Protein AF-0000000087148944 (afdb_homodimer)

Organism: NCBI:txid1816183

InterPro domains:
  IPR013766 Thioredoxin domain [PF00085] (35-112)
  IPR013766 Thioredoxin domain [PS51352] (1-121)
  IPR036249 Thioredoxin-like superfamily [SSF52833] (13-114)

Solvent-accessible surface area (backbone atoms only — not comparable to full-atom values): 13608 Å² total; per-residue (Å²): 125,83,65,73,45,66,30,53,47,56,48,79,76,67,80,71,62,68,66,36,30,56,42,63,36,42,84,69,52,32,39,38,36,36,32,31,72,88,37,68,61,18,58,69,42,32,16,52,35,29,14,37,38,53,71,26,63,48,56,68,90,36,51,44,76,30,38,36,49,98,84,58,49,48,78,60,27,77,86,69,65,56,84,42,60,35,25,36,42,30,26,46,87,87,37,80,56,36,68,48,68,44,70,77,75,74,52,65,50,56,53,44,16,51,39,42,46,51,47,52,54,56,71,71,95,124,82,67,73,45,65,30,53,48,56,49,79,75,68,82,72,61,68,68,35,29,55,40,64,36,42,83,68,52,31,40,39,36,36,31,31,71,88,37,67,61,18,56,69,44,32,15,53,34,30,15,35,40,53,73,26,63,49,54,68,92,36,49,44,74,31,39,38,49,98,83,57,48,48,77,62,26,78,85,68,63,56,84,44,58,33,24,36,43,30,26,45,89,86,37,80,56,34,68,46,69,45,68,78,76,75,52,64,49,53,53,41,16,52,40,41,47,50,46,51,54,56,70,74,96

Radius of gyration: 21.39 Å; Cα contacts (8 Å, |Δi|>4): 425; chains: 2; bounding box: 44×57×43 Å

Nearest PDB structures (foldseek):
  3uvt-assembly4_D  TM=6.046E-01  e=4.391E-05  Homo sapiens
  4el1-assembly2_B  TM=4.848E-01  e=1.528E-04  Homo sapiens
  2dj1-assembly1_A  TM=4.951E-01  e=4.663E-04  Mus musculus
  2r2j-assembly1_A  TM=5.351E-01  e=1.976E-03  unclassified
  5xf7-assembly1_A  TM=5.717E-01  e=3.322E-02  Homo sapiens

Structure (mmCIF, N/CA/C/O backbone):
data_AF-0000000087148944-model_v1
#
loop_
_entity.id
_entity.type
_entity.pdbx_description
1 polymer Thioredoxin
#
loop_
_atom_site.group_PDB
_atom_site.id
_atom_site.type_symbol
_atom_site.label_atom_id
_atom_site.label_alt_id
_atom_site.label_comp_id
_atom_site.label_asym_id
_atom_site.label_entity_id
_atom_site.label_seq_id
_atom_site.pdbx_PDB_ins_code
_atom_site.Cartn_x
_atom_site.Cartn_y
_atom_site.Cartn_z
_atom_site.occupancy
_atom_site.B_iso_or_equiv
_atom_site.auth_seq_id
_atom_site.auth_comp_id
_atom_site.auth_asym_id
_atom_site.auth_atom_id
_atom_site.pdbx_PDB_model_num
ATOM 1 N N . MET A 1 1 ? -18.359 -27.297 -0.102 1 35.81 1 MET A N 1
ATOM 2 C CA . MET A 1 1 ? -18.297 -26.531 -1.344 1 35.81 1 MET A CA 1
ATOM 3 C C . MET A 1 1 ? -17.016 -25.703 -1.407 1 35.81 1 MET A C 1
ATOM 5 O O . MET A 1 1 ? -16.688 -24.984 -0.459 1 35.81 1 MET A O 1
ATOM 9 N N . THR A 1 2 ? -15.969 -26.203 -2.08 1 45.72 2 THR A N 1
ATOM 10 C CA . THR A 1 2 ? -14.648 -25.594 -2.039 1 45.72 2 THR A CA 1
ATOM 11 C C . THR A 1 2 ? -14.75 -24.078 -2.266 1 45.72 2 THR A C 1
ATOM 13 O O . THR A 1 2 ? -15.328 -23.641 -3.258 1 45.72 2 THR A O 1
ATOM 16 N N . GLU A 1 3 ? -15.055 -23.344 -1.279 1 59.84 3 GLU A N 1
ATOM 17 C CA . GLU A 1 3 ? -15.242 -21.906 -1.461 1 59.84 3 GLU A CA 1
ATOM 18 C C . GLU A 1 3 ? -14.273 -21.344 -2.5 1 59.84 3 GLU A C 1
ATOM 20 O O . GLU A 1 3 ? -13.078 -21.641 -2.465 1 59.84 3 GLU A O 1
ATOM 25 N N . THR A 1 4 ? -14.789 -21.078 -3.693 1 80.75 4 THR A N 1
ATOM 26 C CA . THR A 1 4 ? -14.031 -20.547 -4.824 1 80.75 4 THR A CA 1
ATOM 27 C C . THR A 1 4 ? -13.617 -19.109 -4.562 1 80.75 4 THR A C 1
ATOM 29 O O . THR A 1 4 ? -14.273 -18.391 -3.801 1 80.75 4 THR A O 1
ATOM 32 N N . LEU A 1 5 ? -12.375 -18.781 -4.816 1 93.94 5 LEU A N 1
ATOM 33 C CA . LEU A 1 5 ? -11.867 -17.406 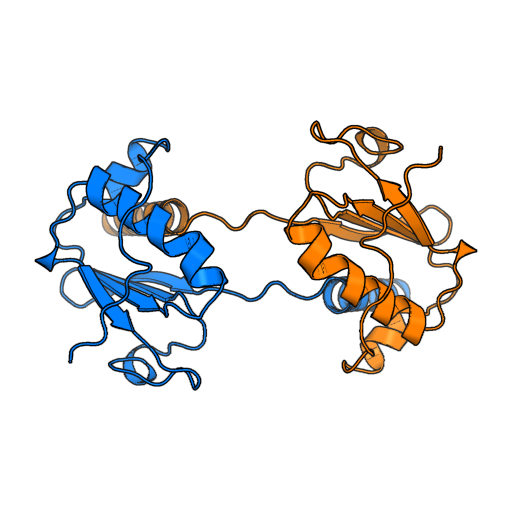-4.797 1 93.94 5 LEU A CA 1
ATOM 34 C C . LEU A 1 5 ? -12.125 -16.719 -6.129 1 93.94 5 LEU A C 1
ATOM 36 O O . LEU A 1 5 ? -11.25 -16.688 -7 1 93.94 5 LEU A O 1
ATOM 40 N N . GLU A 1 6 ? -13.359 -16.172 -6.27 1 94.88 6 GLU A N 1
ATOM 41 C CA . GLU A 1 6 ? -13.781 -15.523 -7.512 1 94.88 6 GLU A CA 1
ATOM 42 C C . GLU A 1 6 ? -12.867 -14.359 -7.867 1 94.88 6 GLU A C 1
ATOM 44 O O . GLU A 1 6 ? -12.703 -14.023 -9.047 1 94.88 6 GLU A O 1
ATOM 49 N N . THR A 1 7 ? -12.289 -13.805 -6.844 1 95.25 7 THR A N 1
ATOM 50 C CA . THR A 1 7 ? -11.367 -12.703 -7.074 1 95.25 7 THR A CA 1
ATOM 51 C C . THR A 1 7 ? -10.141 -13.18 -7.852 1 95.25 7 THR A C 1
ATOM 53 O O . THR A 1 7 ? -9.359 -12.367 -8.352 1 95.25 7 THR A O 1
ATOM 56 N N . MET A 1 8 ? -10 -14.492 -8.047 1 96.69 8 MET A N 1
ATOM 57 C CA . MET A 1 8 ? -8.906 -15.023 -8.852 1 96.69 8 MET A CA 1
ATOM 58 C C . MET A 1 8 ? -9.367 -15.312 -10.273 1 96.69 8 MET A C 1
ATOM 60 O O . MET A 1 8 ? -8.656 -15.969 -11.039 1 96.69 8 MET A O 1
ATOM 64 N N . ASP A 1 9 ? -10.547 -14.836 -10.586 1 95.56 9 ASP A N 1
ATOM 65 C CA . ASP A 1 9 ? -10.93 -14.812 -11.992 1 95.56 9 ASP A CA 1
ATOM 66 C C . ASP A 1 9 ? -10.273 -13.641 -12.719 1 95.56 9 ASP A C 1
ATOM 68 O O . ASP A 1 9 ? -10.383 -12.492 -12.289 1 95.56 9 ASP A O 1
ATOM 72 N N . PRO A 1 10 ? -9.547 -13.977 -13.789 1 95 10 PRO A N 1
ATOM 73 C CA . PRO A 1 10 ? -8.812 -12.906 -14.469 1 95 10 PRO A CA 1
ATOM 74 C C . PRO A 1 10 ? -9.734 -11.867 -15.102 1 95 10 PRO A C 1
ATOM 76 O O . PRO A 1 10 ? -10.805 -12.219 -15.609 1 95 10 PRO A O 1
ATOM 79 N N . THR A 1 11 ? -9.375 -10.703 -14.859 1 89.69 11 THR A N 1
ATOM 80 C CA . THR A 1 11 ? -10.023 -9.602 -15.562 1 89.69 11 THR A CA 1
ATOM 81 C C . THR A 1 11 ? -9 -8.797 -16.359 1 89.69 11 THR A C 1
ATOM 83 O O . THR A 1 11 ? -7.871 -8.602 -15.914 1 89.69 11 THR A O 1
ATOM 86 N N . GLY A 1 12 ? -9.398 -8.477 -17.578 1 84.75 12 GLY A N 1
ATOM 87 C CA . GLY A 1 12 ? -8.516 -7.699 -18.422 1 84.75 12 GLY A CA 1
ATOM 88 C C . GLY A 1 12 ? -7.395 -8.523 -19.031 1 84.75 12 GLY A C 1
ATOM 89 O O . GLY A 1 12 ? -7.441 -9.75 -19.016 1 84.75 12 GLY A O 1
ATOM 90 N N . THR A 1 13 ? -6.508 -7.844 -19.797 1 86.06 13 THR A N 1
ATOM 91 C CA . THR A 1 13 ? -5.328 -8.438 -20.406 1 86.06 13 THR A CA 1
ATOM 92 C C . THR A 1 13 ? -4.055 -7.867 -19.781 1 86.06 13 THR A C 1
ATOM 94 O O . THR A 1 13 ? -4.059 -6.75 -19.266 1 86.06 13 THR A O 1
ATOM 97 N N . TRP A 1 14 ? -3.119 -8.773 -19.688 1 87.38 14 TRP A N 1
ATOM 98 C CA . TRP A 1 14 ? -1.837 -8.32 -19.156 1 87.38 14 TRP A CA 1
ATOM 99 C C . TRP A 1 14 ? -1.181 -7.316 -20.094 1 87.38 14 TRP A C 1
ATOM 101 O O . TRP A 1 14 ? -1.034 -7.582 -21.297 1 87.38 14 TRP A O 1
ATOM 111 N N . ASP A 1 15 ? -0.921 -6.156 -19.609 1 88.25 15 ASP A N 1
ATOM 112 C CA . ASP A 1 15 ? -0.273 -5.129 -20.422 1 88.25 15 ASP A CA 1
ATOM 113 C C . ASP A 1 15 ? 1.081 -4.742 -19.828 1 88.25 15 ASP A C 1
ATOM 115 O O . ASP A 1 15 ? 1.632 -3.689 -20.172 1 88.25 15 ASP A O 1
ATOM 119 N N . GLY A 1 16 ? 1.608 -5.574 -19.078 1 89.31 16 GLY A N 1
ATOM 120 C CA . GLY A 1 16 ? 2.879 -5.289 -18.422 1 89.31 16 GLY A CA 1
ATOM 121 C C . GLY A 1 16 ? 4.074 -5.832 -19.188 1 89.31 16 GLY A C 1
ATOM 122 O O . GLY A 1 16 ? 3.979 -6.102 -20.391 1 89.31 16 GLY A O 1
ATOM 123 N N . ASP A 1 17 ? 5.152 -5.863 -18.531 1 93.5 17 ASP A N 1
ATOM 124 C CA . ASP A 1 17 ? 6.422 -6.258 -19.141 1 93.5 17 ASP A CA 1
ATOM 125 C C . ASP A 1 17 ? 6.473 -7.766 -19.375 1 93.5 17 ASP A C 1
ATOM 127 O O . ASP A 1 17 ? 6.039 -8.547 -18.531 1 93.5 17 ASP A O 1
ATOM 131 N N . ASP A 1 18 ? 7.062 -8.125 -20.516 1 95.69 18 ASP A N 1
ATOM 132 C CA . ASP A 1 18 ? 7.227 -9.531 -20.875 1 95.69 18 ASP A CA 1
ATOM 133 C C . ASP A 1 18 ? 8.125 -10.25 -19.859 1 95.69 18 ASP A C 1
ATOM 135 O O . ASP A 1 18 ? 7.98 -11.453 -19.641 1 95.69 18 ASP A O 1
ATOM 139 N N . GLU A 1 19 ? 8.969 -9.539 -19.281 1 97 19 GLU A N 1
ATOM 140 C CA . GLU A 1 19 ? 9.883 -10.148 -18.312 1 97 19 GLU A CA 1
ATOM 141 C C . GLU A 1 19 ? 9.125 -10.656 -17.078 1 97 19 GLU A C 1
ATOM 143 O O . GLU A 1 19 ? 9.508 -11.664 -16.484 1 97 19 GLU A O 1
ATOM 148 N N . VAL A 1 20 ? 8.07 -9.977 -16.797 1 98.06 20 VAL A N 1
ATOM 149 C CA . VAL A 1 20 ? 7.23 -10.398 -15.68 1 98.06 20 VAL A CA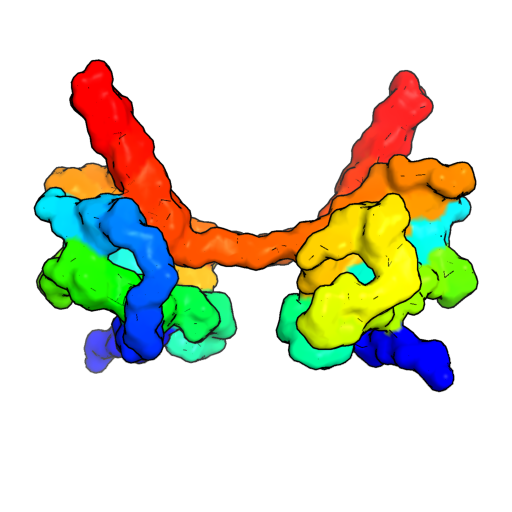 1
ATOM 150 C C . VAL A 1 20 ? 6.59 -11.75 -16 1 98.06 20 VAL A C 1
ATOM 152 O O . VAL A 1 20 ? 6.629 -12.672 -15.18 1 98.06 20 VAL A O 1
ATOM 155 N N . LEU A 1 21 ? 6.113 -11.867 -17.188 1 97.81 21 LEU A N 1
ATOM 156 C CA . LEU A 1 21 ? 5.473 -13.109 -17.609 1 97.81 21 LEU A CA 1
ATOM 157 C C . LEU A 1 21 ? 6.48 -14.258 -17.656 1 97.81 21 LEU A C 1
ATOM 159 O O . LEU A 1 21 ? 6.172 -15.375 -17.234 1 97.81 21 LEU A O 1
ATOM 163 N N . ALA A 1 22 ? 7.66 -13.906 -18.156 1 98 22 ALA A N 1
ATOM 164 C CA . ALA A 1 22 ? 8.703 -14.93 -18.219 1 98 22 ALA A CA 1
ATOM 165 C C . ALA A 1 22 ? 9.039 -15.469 -16.844 1 98 22 ALA A C 1
ATOM 167 O O . ALA A 1 22 ? 9.203 -16.672 -16.656 1 98 22 ALA A O 1
ATOM 168 N N . ALA A 1 23 ? 9.102 -14.609 -15.867 1 98.38 23 ALA A N 1
ATOM 169 C CA . ALA A 1 23 ? 9.422 -15.016 -14.508 1 98.38 23 ALA A CA 1
ATOM 170 C C . ALA A 1 23 ? 8.289 -15.836 -13.898 1 98.38 23 ALA A C 1
ATOM 172 O O . ALA A 1 23 ? 8.531 -16.891 -13.305 1 98.38 23 ALA A O 1
ATOM 173 N N . LEU A 1 24 ? 7.082 -15.461 -14.109 1 98.5 24 LEU A N 1
ATOM 174 C CA . LEU A 1 24 ? 5.922 -16.141 -13.539 1 98.5 24 LEU A CA 1
ATOM 175 C C . LEU A 1 24 ? 5.73 -17.516 -14.18 1 98.5 24 LEU A C 1
ATOM 177 O O . LEU A 1 24 ? 5.254 -18.438 -13.523 1 98.5 24 LEU A O 1
ATOM 181 N N . GLY A 1 25 ? 6.062 -17.594 -15.414 1 98.25 25 GLY A N 1
ATOM 182 C CA . GLY A 1 25 ? 5.785 -18.781 -16.203 1 98.25 25 GLY A CA 1
ATOM 183 C C . GLY A 1 25 ? 6.867 -19.844 -16.078 1 98.25 25 GLY A C 1
ATOM 184 O O . GLY A 1 25 ? 6.801 -20.891 -16.734 1 98.25 25 GLY A O 1
ATOM 185 N N . ARG A 1 26 ? 7.812 -19.578 -15.32 1 97.44 26 ARG A N 1
ATOM 186 C CA . ARG A 1 26 ? 8.891 -20.547 -15.156 1 97.44 26 ARG A CA 1
ATOM 187 C C . ARG A 1 26 ? 8.352 -21.906 -14.703 1 97.44 26 ARG A C 1
ATOM 189 O O . ARG A 1 26 ? 7.371 -21.969 -13.953 1 97.44 26 ARG A O 1
ATOM 196 N N . GLU A 1 27 ? 9.047 -22.922 -15.078 1 95.31 27 GLU A N 1
ATOM 197 C CA . GLU A 1 27 ? 8.586 -24.281 -14.812 1 95.31 27 GLU A CA 1
ATOM 198 C C . GLU A 1 27 ? 8.727 -24.625 -13.328 1 95.31 27 GLU A C 1
ATOM 200 O O . GLU A 1 27 ? 9.633 -24.125 -12.656 1 95.31 27 GLU A O 1
ATOM 205 N N . GLY A 1 28 ? 7.809 -25.406 -12.844 1 96.56 28 GLY A N 1
ATOM 206 C CA . GLY A 1 28 ? 7.93 -26 -11.523 1 96.56 28 GLY A CA 1
ATOM 207 C C . GLY A 1 28 ? 7.434 -25.094 -10.414 1 96.56 28 GLY A C 1
ATOM 208 O O . GLY A 1 28 ? 7.465 -25.469 -9.242 1 96.56 28 GLY A O 1
ATOM 209 N N . LEU A 1 29 ? 6.98 -23.906 -10.781 1 98.56 29 LEU A N 1
ATOM 210 C CA . LEU A 1 29 ? 6.477 -23 -9.766 1 98.56 29 LEU A CA 1
ATOM 211 C C . LEU A 1 29 ? 5.012 -23.281 -9.453 1 98.56 29 LEU A C 1
ATOM 213 O O . LEU A 1 29 ? 4.223 -23.562 -10.359 1 98.56 29 LEU A O 1
ATOM 217 N N . THR A 1 30 ? 4.684 -23.297 -8.188 1 98.62 30 THR A N 1
ATOM 218 C CA . THR A 1 30 ? 3.305 -23.344 -7.715 1 98.62 30 THR A CA 1
ATOM 219 C C . THR A 1 30 ? 2.932 -22.062 -6.996 1 98.62 30 THR A C 1
ATOM 221 O O . THR A 1 30 ? 3.709 -21.547 -6.191 1 98.62 30 THR A O 1
ATOM 224 N N . TYR A 1 31 ? 1.817 -21.516 -7.34 1 98.81 31 TYR A N 1
ATOM 225 C CA . TYR A 1 31 ? 1.294 -20.297 -6.715 1 98.81 31 TYR A CA 1
ATOM 226 C C . TYR A 1 31 ? 0.17 -20.625 -5.742 1 98.81 31 TYR A C 1
ATOM 228 O O . TYR A 1 31 ? -0.872 -21.156 -6.141 1 98.81 31 TYR A O 1
ATOM 236 N N . MET A 1 32 ? 0.384 -20.359 -4.449 1 98.69 32 MET A N 1
ATOM 237 C CA . MET A 1 32 ? -0.636 -20.5 -3.416 1 98.69 32 MET A CA 1
ATOM 238 C C . MET A 1 32 ? -1.213 -19.156 -3.021 1 98.69 32 MET A C 1
ATOM 240 O O . MET A 1 32 ? -0.487 -18.281 -2.545 1 98.69 32 MET A O 1
ATOM 244 N N . VAL A 1 33 ? -2.461 -19 -3.205 1 98.69 33 VAL A N 1
ATOM 245 C CA . VAL A 1 33 ? -3.09 -17.688 -3.061 1 98.69 33 VAL A CA 1
ATOM 246 C C . VAL A 1 33 ? -4.129 -17.734 -1.942 1 98.69 33 VAL A C 1
ATOM 248 O O . VAL A 1 33 ? -5.109 -18.469 -2.029 1 98.69 33 VAL A O 1
ATOM 251 N N . TRP A 1 34 ? -3.828 -17.031 -0.915 1 98.44 34 TRP A N 1
ATOM 252 C CA . TRP A 1 34 ? -4.832 -16.812 0.12 1 98.44 34 TRP A CA 1
ATOM 253 C C . TRP A 1 34 ? -5.562 -15.484 -0.099 1 98.44 34 TRP A C 1
ATOM 255 O O . TRP A 1 34 ? -4.926 -14.438 -0.262 1 98.44 34 TRP A O 1
ATOM 265 N N . GLY A 1 35 ? -6.879 -15.547 -0.138 1 98 35 GLY A N 1
ATOM 266 C CA . GLY A 1 35 ? -7.688 -14.359 -0.365 1 98 35 GLY A CA 1
ATOM 267 C C . GLY A 1 35 ? -9.148 -14.555 -0.008 1 98 35 GLY A C 1
ATOM 268 O O . GLY A 1 35 ? -9.516 -15.57 0.587 1 98 35 GLY A O 1
ATOM 269 N N . ALA A 1 36 ? -9.898 -13.477 -0.317 1 97 36 ALA A N 1
ATOM 270 C CA . ALA A 1 36 ? -11.344 -13.508 -0.108 1 97 36 ALA A CA 1
ATOM 271 C C . ALA A 1 36 ? -12.055 -12.594 -1.097 1 97 36 ALA A C 1
ATOM 273 O O . ALA A 1 36 ? -11.5 -11.586 -1.544 1 97 36 ALA A O 1
ATOM 274 N N . ASP A 1 37 ? -13.32 -12.945 -1.281 1 95.25 37 ASP A N 1
ATOM 275 C CA . ASP A 1 37 ? -14.117 -12.148 -2.207 1 95.25 37 ASP A CA 1
ATOM 276 C C . ASP A 1 37 ? -14.68 -10.906 -1.519 1 95.25 37 ASP A C 1
ATOM 278 O O . ASP A 1 37 ? -15.055 -9.938 -2.184 1 95.25 37 ASP A O 1
ATOM 282 N N . TRP A 1 38 ? -14.789 -10.898 -0.252 1 91.94 38 TRP A N 1
ATOM 283 C CA . TRP A 1 38 ? -15.336 -9.781 0.512 1 91.94 38 TRP A CA 1
ATOM 284 C C . TRP A 1 38 ? -14.266 -8.742 0.81 1 91.94 38 TRP A C 1
ATOM 286 O O . TRP A 1 38 ? -14.562 -7.672 1.351 1 91.94 38 TRP A O 1
ATOM 296 N N . CYS A 1 39 ? -13.117 -9.078 0.524 1 91.94 39 CYS A N 1
ATOM 297 C CA . CYS A 1 39 ? -11.992 -8.219 0.888 1 91.94 39 CYS A CA 1
ATOM 298 C C . CYS A 1 39 ? -11.664 -7.242 -0.236 1 91.94 39 CYS A C 1
ATOM 300 O O . CYS A 1 39 ? -11.391 -7.66 -1.365 1 91.94 39 CYS A O 1
ATOM 302 N N . GLY A 1 40 ? -11.531 -5.977 0.033 1 88.94 40 GLY A N 1
ATOM 303 C CA . GLY A 1 40 ? -11.289 -4.941 -0.956 1 88.94 40 GLY A CA 1
ATOM 304 C C . GLY A 1 40 ? -9.938 -5.07 -1.632 1 88.94 40 GLY A C 1
ATOM 305 O O . GLY A 1 40 ? -9.828 -4.902 -2.848 1 88.94 40 GLY A O 1
ATOM 306 N N . ASP A 1 41 ? -8.898 -5.293 -0.888 1 90.81 41 ASP A N 1
ATOM 307 C CA . ASP A 1 41 ? -7.566 -5.457 -1.457 1 90.81 41 ASP A CA 1
ATOM 308 C C . ASP A 1 41 ? -7.512 -6.664 -2.391 1 90.81 41 ASP A C 1
ATOM 310 O O . ASP A 1 41 ? -6.852 -6.621 -3.432 1 90.81 41 ASP A O 1
ATOM 314 N N . CYS A 1 42 ? -8.141 -7.699 -2.076 1 95.56 42 CYS A N 1
ATOM 315 C CA . CYS A 1 42 ? -8.219 -8.875 -2.934 1 95.56 42 CYS A CA 1
ATOM 316 C C . CYS A 1 42 ? -8.938 -8.555 -4.234 1 95.56 42 CYS A C 1
ATOM 318 O O . CYS A 1 42 ? -8.469 -8.914 -5.316 1 95.56 42 CYS A O 1
ATOM 320 N N . ARG A 1 43 ? -9.961 -7.836 -4.09 1 93.69 43 ARG A N 1
ATOM 321 C CA . ARG A 1 43 ? -10.727 -7.461 -5.281 1 93.69 43 ARG A CA 1
ATOM 322 C C . ARG A 1 43 ? -9.906 -6.551 -6.191 1 93.69 43 ARG A C 1
ATOM 324 O O . ARG A 1 43 ? -10.055 -6.594 -7.414 1 93.69 43 ARG A O 1
ATOM 331 N N . GLY A 1 44 ? -9.07 -5.855 -5.582 1 90.56 44 GLY A N 1
ATOM 332 C CA . GLY A 1 44 ? -8.297 -4.887 -6.336 1 90.56 44 GLY A CA 1
ATOM 333 C C . GLY A 1 44 ? -7.043 -5.48 -6.957 1 90.56 44 GLY A C 1
ATOM 334 O O . GLY A 1 44 ? -6.523 -4.953 -7.941 1 90.56 44 GLY A O 1
ATOM 335 N N . GLN A 1 45 ? -6.562 -6.57 -6.465 1 94.12 45 GLN A N 1
ATOM 336 C CA . GLN A 1 45 ? -5.23 -7.012 -6.863 1 94.12 45 GLN A CA 1
ATOM 337 C C . GLN A 1 45 ? -5.277 -8.383 -7.527 1 94.12 45 GLN A C 1
ATOM 339 O O . GLN A 1 45 ? -4.566 -8.633 -8.5 1 94.12 45 GLN A O 1
ATOM 344 N N . LEU A 1 46 ? -6.16 -9.203 -7.105 1 97.12 46 LEU A N 1
ATOM 345 C CA . LEU A 1 46 ? -6.074 -10.609 -7.477 1 97.12 46 LEU A CA 1
ATOM 346 C C . LEU A 1 46 ? -6.516 -10.82 -8.922 1 97.12 46 LEU A C 1
ATOM 348 O O . LEU A 1 46 ? -5.93 -11.633 -9.641 1 97.12 46 LEU A O 1
ATOM 352 N N . PRO A 1 47 ? -7.531 -10.117 -9.398 1 96.75 47 PRO A N 1
ATOM 353 C CA . PRO A 1 47 ? -7.91 -10.328 -10.797 1 96.75 47 PRO A CA 1
ATOM 354 C C . PRO A 1 47 ? -6.777 -10 -11.766 1 96.75 47 PRO A C 1
ATOM 356 O O . PRO A 1 47 ? -6.562 -10.727 -12.742 1 96.75 47 PRO A O 1
ATOM 359 N N . ALA A 1 48 ? -6.102 -8.969 -11.461 1 95.12 48 ALA A N 1
ATOM 360 C CA . ALA A 1 48 ? -4.969 -8.609 -12.312 1 95.12 48 ALA A CA 1
ATOM 361 C C . ALA A 1 48 ? -3.848 -9.641 -12.195 1 95.12 48 ALA A C 1
ATOM 363 O O . ALA A 1 48 ? -3.184 -9.953 -13.188 1 95.12 48 ALA A O 1
ATOM 364 N N . PHE A 1 49 ? -3.689 -10.164 -11 1 97.56 49 PHE A N 1
ATOM 365 C CA . PHE A 1 49 ? -2.689 -11.203 -10.797 1 97.56 49 PHE A CA 1
ATOM 366 C C . PHE A 1 49 ? -3.057 -12.461 -11.578 1 97.56 49 PHE A C 1
ATOM 368 O O . PHE A 1 49 ? -2.209 -13.055 -12.242 1 97.56 49 PHE A O 1
ATOM 375 N N . ALA A 1 50 ? -4.289 -12.727 -11.57 1 97.38 50 ALA A N 1
ATOM 376 C CA . ALA A 1 50 ? -4.789 -13.883 -12.32 1 97.38 50 ALA A CA 1
ATOM 377 C C . ALA A 1 50 ? -4.582 -13.695 -13.82 1 97.38 50 ALA A C 1
ATOM 379 O O . ALA A 1 50 ? -4.176 -14.625 -14.516 1 97.38 50 ALA A O 1
ATOM 380 N N . ALA A 1 51 ? -4.863 -12.531 -14.25 1 97 51 ALA A N 1
ATOM 381 C CA . ALA A 1 51 ? -4.66 -12.234 -15.664 1 97 51 ALA A CA 1
ATOM 382 C C . ALA A 1 51 ? -3.193 -12.406 -16.062 1 97 51 ALA A C 1
ATOM 384 O O . ALA A 1 51 ? -2.885 -12.898 -17.141 1 97 51 ALA A O 1
ATOM 385 N N . ALA A 1 52 ? -2.334 -11.992 -15.188 1 97.81 52 ALA A N 1
ATOM 386 C CA . ALA A 1 52 ? -0.902 -12.133 -15.445 1 97.81 52 ALA A CA 1
ATOM 387 C C . ALA A 1 52 ? -0.497 -13.602 -15.508 1 97.81 52 ALA A C 1
ATOM 389 O O . ALA A 1 52 ? 0.272 -14.008 -16.391 1 97.81 52 ALA A O 1
ATOM 390 N N . LEU A 1 53 ? -1.01 -14.391 -14.578 1 98.06 53 LEU A N 1
ATOM 391 C CA . LEU A 1 53 ? -0.714 -15.812 -14.586 1 98.06 53 LEU A CA 1
ATOM 392 C C . LEU A 1 53 ? -1.21 -16.469 -15.875 1 98.06 53 LEU A C 1
ATOM 394 O O . LEU A 1 53 ? -0.502 -17.266 -16.484 1 98.06 53 LEU A O 1
ATOM 398 N N . GLU A 1 54 ? -2.383 -16.078 -16.25 1 97.06 54 GLU A N 1
ATOM 399 C CA . GLU A 1 54 ? -2.949 -16.594 -17.484 1 97.06 54 GLU A CA 1
ATOM 400 C C . GLU A 1 54 ? -2.086 -16.219 -18.688 1 97.06 54 GLU A C 1
ATOM 402 O O . GLU A 1 54 ? -1.761 -17.078 -19.516 1 97.06 54 GLU A O 1
ATOM 407 N N . ALA A 1 55 ? -1.735 -15.055 -18.734 1 97.38 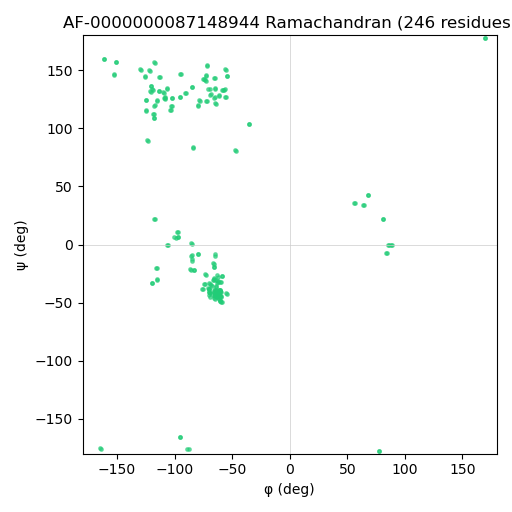55 ALA A N 1
ATOM 408 C CA . ALA A 1 55 ? -0.906 -14.57 -19.844 1 97.38 55 ALA A CA 1
ATOM 409 C C . ALA A 1 55 ? 0.454 -15.258 -19.844 1 97.38 55 ALA A C 1
ATOM 411 O O . ALA A 1 55 ? 1.042 -15.477 -20.906 1 97.38 55 ALA A O 1
ATOM 412 N N . ALA A 1 56 ? 0.958 -15.633 -18.672 1 97.94 56 ALA A N 1
ATOM 413 C CA . ALA A 1 56 ? 2.262 -16.281 -18.531 1 97.94 56 ALA A CA 1
ATOM 414 C C . ALA A 1 56 ? 2.18 -17.766 -18.875 1 97.94 56 ALA A C 1
ATOM 416 O O . ALA A 1 56 ? 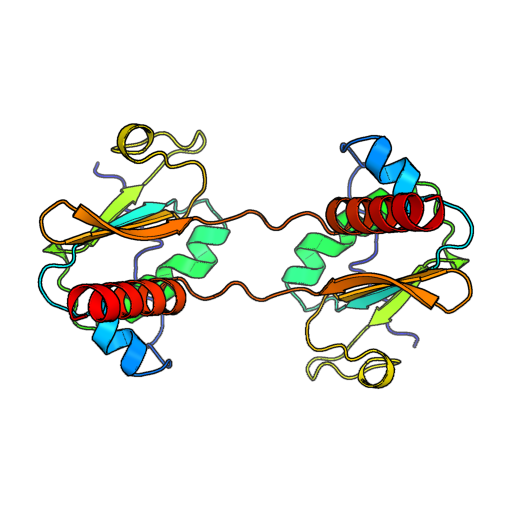3.197 -18.453 -18.891 1 97.94 56 ALA A O 1
ATOM 417 N N . GLY A 1 57 ? 0.957 -18.234 -19.062 1 97.12 57 GLY A N 1
ATOM 418 C CA . GLY A 1 57 ? 0.77 -19.625 -19.422 1 97.12 57 GLY A CA 1
ATOM 419 C C . GLY A 1 57 ? 0.83 -20.562 -18.234 1 97.12 57 GLY A C 1
ATOM 420 O O . GLY A 1 57 ? 1.114 -21.75 -18.391 1 97.12 57 GLY A O 1
ATOM 421 N N . VAL A 1 58 ? 0.583 -20.016 -17.078 1 98.12 58 VAL A N 1
ATOM 422 C CA . VAL A 1 58 ? 0.596 -20.875 -15.891 1 98.12 58 VAL A CA 1
ATOM 423 C C . VAL A 1 58 ? -0.645 -21.766 -15.883 1 98.12 58 VAL A C 1
ATOM 425 O O . VAL A 1 58 ? -1.773 -21.266 -15.914 1 98.12 58 VAL A O 1
ATOM 428 N N . PRO A 1 59 ? -0.462 -23.062 -15.828 1 97.06 59 PRO A N 1
ATOM 429 C CA . PRO A 1 59 ? -1.638 -23.938 -15.82 1 97.06 59 PRO A CA 1
ATOM 430 C C . PRO A 1 59 ? -2.395 -23.891 -14.492 1 97.06 59 PRO A C 1
ATOM 432 O O . PRO A 1 59 ? -1.801 -23.609 -13.445 1 97.06 59 PRO A O 1
ATOM 435 N N . ASP A 1 60 ? -3.621 -24.172 -14.539 1 95.88 60 ASP A N 1
ATOM 436 C CA . ASP A 1 60 ? -4.504 -24.078 -13.383 1 95.88 60 ASP A CA 1
ATOM 437 C C . ASP A 1 60 ? -4.027 -25 -12.25 1 95.88 60 ASP A C 1
ATOM 439 O O . ASP A 1 60 ? -4.184 -24.672 -11.07 1 95.88 60 ASP A O 1
ATOM 443 N N . GLU A 1 61 ? -3.426 -26.109 -12.625 1 96.38 61 GLU A N 1
ATOM 444 C CA . GLU A 1 61 ? -2.982 -27.078 -11.633 1 96.38 61 GLU A CA 1
ATOM 445 C C . GLU A 1 61 ? -1.854 -26.516 -10.773 1 96.38 61 GLU A C 1
ATOM 447 O O . GLU A 1 61 ? -1.544 -27.047 -9.711 1 96.38 61 GLU A O 1
ATOM 452 N N . ARG A 1 62 ? -1.209 -25.422 -11.211 1 97.69 62 ARG A N 1
ATOM 453 C CA . ARG A 1 62 ? -0.113 -24.812 -10.477 1 97.69 62 ARG A CA 1
ATOM 454 C C . ARG A 1 62 ? -0.598 -23.594 -9.703 1 97.69 62 ARG A C 1
ATOM 456 O O . ARG A 1 62 ? 0.208 -22.844 -9.141 1 97.69 62 ARG A O 1
ATOM 463 N N . ILE A 1 63 ? -1.855 -23.375 -9.703 1 98.19 63 ILE A N 1
ATOM 464 C CA . ILE A 1 63 ? -2.463 -22.281 -8.969 1 98.19 63 ILE A CA 1
ATOM 465 C C . ILE A 1 63 ? -3.416 -22.828 -7.91 1 98.19 63 ILE A C 1
ATOM 467 O O . ILE A 1 63 ? -4.469 -23.375 -8.234 1 98.19 63 ILE A O 1
ATOM 471 N N . GLU A 1 64 ? -3.008 -22.703 -6.695 1 97.44 64 GLU A N 1
ATOM 472 C CA . GLU A 1 64 ? -3.838 -23.141 -5.578 1 97.44 64 GLU A CA 1
ATOM 473 C C . GLU A 1 64 ? -4.512 -21.953 -4.895 1 97.44 64 GLU A C 1
ATOM 475 O O . GLU A 1 64 ? -3.848 -20.984 -4.531 1 97.44 64 GLU A O 1
ATOM 480 N N . ARG A 1 65 ? -5.762 -22.016 -4.77 1 97.94 65 ARG A N 1
ATOM 481 C CA . ARG A 1 65 ? -6.559 -20.938 -4.207 1 97.94 65 ARG A CA 1
ATOM 482 C C . ARG A 1 65 ? -7.09 -21.312 -2.824 1 97.94 65 ARG A C 1
ATOM 484 O O . ARG A 1 65 ? -7.719 -22.359 -2.658 1 97.94 65 ARG A O 1
ATOM 491 N N . TYR A 1 66 ? -6.82 -20.453 -1.901 1 97.81 66 TYR A N 1
ATOM 492 C CA . TYR A 1 66 ? -7.215 -20.688 -0.515 1 97.81 66 TYR A CA 1
ATOM 493 C C . TYR A 1 66 ? -8.07 -19.531 0.003 1 97.81 66 TYR A C 1
ATOM 495 O O . TYR A 1 66 ? -7.543 -18.562 0.566 1 97.81 66 TYR A O 1
ATOM 503 N N . PRO A 1 67 ? -9.375 -19.625 -0.169 1 97.44 67 PRO A N 1
ATOM 504 C CA . PRO A 1 67 ? -10.25 -18.609 0.438 1 97.44 67 PRO A CA 1
ATOM 505 C C . PRO A 1 67 ? -10.211 -18.641 1.964 1 97.44 67 PRO A C 1
ATOM 507 O O . PRO A 1 67 ? -10.102 -19.719 2.561 1 97.44 67 PRO A O 1
ATOM 510 N N . VAL A 1 68 ? -10.281 -17.422 2.514 1 96.5 68 VAL A N 1
ATOM 511 C CA . VAL A 1 68 ? -10.328 -17.312 3.969 1 96.5 68 VAL A CA 1
ATOM 512 C C . VAL A 1 68 ? -11.648 -16.672 4.398 1 96.5 68 VAL A C 1
ATOM 514 O O . VAL A 1 68 ? -12.297 -15.992 3.604 1 96.5 68 VAL A O 1
ATOM 517 N N . ASP A 1 69 ? -12.031 -16.953 5.613 1 94.25 69 ASP A N 1
ATOM 518 C CA . ASP A 1 69 ? -13.266 -16.359 6.121 1 94.25 69 ASP A CA 1
ATOM 519 C C . ASP A 1 69 ? -13.008 -15 6.754 1 94.25 69 ASP A C 1
ATOM 521 O O . ASP A 1 69 ? -11.891 -14.484 6.688 1 94.25 69 ASP A O 1
ATOM 525 N N . ASP A 1 70 ? -14.062 -14.43 7.32 1 91.19 70 ASP A N 1
ATOM 526 C CA . ASP A 1 70 ? -13.992 -13.062 7.828 1 91.19 70 ASP A CA 1
ATOM 527 C C . ASP A 1 70 ? -13.023 -12.969 9.008 1 91.19 70 ASP A C 1
ATOM 529 O O . ASP A 1 70 ? -12.547 -11.875 9.336 1 91.19 70 ASP A O 1
ATOM 533 N N . ASP A 1 71 ? -12.703 -14.102 9.664 1 90.94 71 ASP A N 1
ATOM 534 C CA . ASP A 1 71 ? -11.742 -14.141 10.758 1 90.94 71 ASP A CA 1
ATOM 535 C C . ASP A 1 71 ? -10.367 -14.57 10.266 1 90.94 71 ASP A C 1
ATOM 537 O O . ASP A 1 71 ? -9.461 -14.82 11.062 1 90.94 71 ASP A O 1
ATOM 541 N N . LYS A 1 72 ? -10.242 -14.703 8.945 1 89.69 72 LYS A N 1
ATOM 542 C CA . LYS A 1 72 ? -9.016 -15.078 8.258 1 89.69 72 LYS A CA 1
ATOM 543 C C . LYS A 1 72 ? -8.586 -16.5 8.625 1 89.69 72 LYS A C 1
ATOM 545 O O . LYS A 1 72 ? -7.391 -16.781 8.734 1 89.69 72 LYS A O 1
ATOM 550 N N . HIS A 1 73 ? -9.555 -17.281 8.82 1 93.88 73 HIS A N 1
ATOM 551 C CA . HIS A 1 73 ? -9.297 -18.703 8.961 1 93.88 73 HIS A CA 1
ATOM 552 C C . HIS A 1 73 ? -9.469 -19.438 7.633 1 93.88 73 HIS A C 1
ATOM 554 O O . HIS A 1 73 ? -10.305 -19.047 6.812 1 93.88 73 HIS A O 1
ATOM 560 N N . GLY A 1 74 ? -8.68 -20.453 7.469 1 95.06 74 GLY A N 1
ATOM 561 C CA . GLY A 1 74 ? -8.734 -21.266 6.258 1 95.06 74 GLY A CA 1
ATOM 562 C C . GLY A 1 74 ? -7.586 -22.234 6.145 1 95.06 74 GLY A C 1
ATOM 563 O O . GLY A 1 74 ? -6.703 -22.266 7.004 1 95.06 74 GLY A O 1
ATOM 564 N N . GLU A 1 75 ? -7.68 -22.984 5.078 1 96.75 75 GLU A N 1
ATOM 565 C CA . GLU A 1 75 ? -6.637 -23.984 4.836 1 96.75 75 GLU A CA 1
ATOM 566 C C . GLU A 1 75 ? -5.273 -23.328 4.66 1 96.75 75 GLU A C 1
ATOM 568 O O . GLU A 1 75 ? -5.152 -22.312 3.965 1 96.75 75 GLU A O 1
ATOM 573 N N . GLY A 1 76 ? -4.227 -23.812 5.457 1 97.25 76 GLY A N 1
ATOM 574 C CA . GLY A 1 76 ? -2.846 -23.406 5.262 1 97.25 76 GLY A CA 1
ATOM 575 C C . GLY A 1 76 ? -2.504 -22.109 5.965 1 97.25 76 GLY A C 1
ATOM 576 O O . GLY A 1 76 ? -1.339 -21.703 6.02 1 97.25 76 GLY A O 1
ATOM 577 N N . VAL A 1 77 ? -3.436 -21.406 6.531 1 97.44 77 VAL A N 1
ATOM 578 C CA . VAL A 1 77 ? -3.219 -20.078 7.117 1 97.44 77 VAL A CA 1
ATOM 579 C C . VAL A 1 77 ? -2.166 -20.172 8.219 1 97.44 77 VAL A C 1
ATOM 581 O O . VAL A 1 77 ? -1.203 -19.391 8.227 1 97.44 77 VAL A O 1
ATOM 584 N N . ASP A 1 78 ? -2.328 -21.125 9.117 1 96.31 78 ASP A N 1
ATOM 585 C CA . ASP A 1 78 ? -1.382 -21.281 10.219 1 96.31 78 ASP A CA 1
ATOM 586 C C . ASP A 1 78 ? -0.035 -21.797 9.711 1 96.31 78 ASP A C 1
ATOM 588 O O . ASP A 1 78 ? 1.015 -21.266 10.086 1 96.31 78 ASP A O 1
ATOM 592 N N . ALA A 1 79 ? -0.043 -22.75 8.852 1 96.5 79 ALA A N 1
ATOM 593 C CA . ALA A 1 79 ? 1.17 -23.406 8.367 1 96.5 79 ALA A CA 1
ATOM 594 C C . ALA A 1 79 ? 2.057 -22.406 7.609 1 96.5 79 ALA A C 1
ATOM 596 O O . ALA A 1 79 ? 3.285 -22.5 7.672 1 96.5 79 ALA A O 1
ATOM 597 N N . TYR A 1 80 ? 1.396 -21.422 6.922 1 97.56 80 TYR A N 1
ATOM 598 C CA . TYR A 1 80 ? 2.162 -20.5 6.082 1 97.56 80 TYR A CA 1
ATOM 599 C C . TYR A 1 80 ? 2.266 -19.125 6.73 1 97.56 80 TYR A C 1
ATOM 601 O O . TYR A 1 80 ? 2.824 -18.203 6.141 1 97.56 80 TYR A O 1
ATOM 609 N N . GLY A 1 81 ? 1.69 -18.969 7.859 1 96.44 81 GLY A N 1
ATOM 610 C CA . GLY A 1 81 ? 1.798 -17.703 8.578 1 96.44 81 GLY A CA 1
ATOM 611 C C . GLY A 1 81 ? 1.077 -16.562 7.887 1 96.44 81 GLY A C 1
ATOM 612 O O . GLY A 1 81 ? 1.605 -15.453 7.797 1 96.44 81 GLY A O 1
ATOM 613 N N . VAL A 1 82 ? -0.114 -16.812 7.383 1 96.06 82 VAL A N 1
ATOM 614 C CA . VAL A 1 82 ? -0.883 -15.797 6.664 1 96.06 82 VAL A CA 1
ATOM 615 C C . VAL A 1 82 ? -1.569 -14.867 7.664 1 96.06 82 VAL A C 1
ATOM 617 O O . VAL A 1 82 ? -2.418 -15.305 8.445 1 96.06 82 VAL A O 1
ATOM 620 N N . GLU A 1 83 ? -1.234 -13.609 7.594 1 91.69 83 GLU A N 1
ATOM 621 C CA . GLU A 1 83 ? -1.8 -12.625 8.508 1 91.69 83 GLU A CA 1
ATOM 622 C C . GLU A 1 83 ? -2.654 -11.609 7.766 1 91.69 83 GLU A C 1
ATOM 624 O O . GLU A 1 83 ? -3.59 -11.039 8.336 1 91.69 83 GLU A O 1
ATOM 629 N N . TYR A 1 84 ? -2.33 -11.352 6.57 1 93.31 84 TYR A N 1
ATOM 630 C CA . TYR A 1 84 ? -3.023 -10.406 5.707 1 93.31 84 TYR A CA 1
ATOM 631 C C . TYR A 1 84 ? -3.365 -11.039 4.363 1 93.31 84 TYR A C 1
ATOM 633 O O . TYR A 1 84 ? -2.727 -12.008 3.947 1 93.31 84 TYR A O 1
ATOM 641 N N . ILE A 1 85 ? -4.434 -10.555 3.807 1 95.44 85 ILE A N 1
ATOM 642 C CA . ILE A 1 85 ? -4.777 -11.016 2.469 1 95.44 85 ILE A CA 1
ATOM 643 C C . ILE A 1 85 ? -4.938 -9.82 1.532 1 95.44 85 ILE A C 1
ATOM 645 O O . ILE A 1 85 ? -5.312 -8.727 1.969 1 95.44 85 ILE A O 1
ATOM 649 N N . PRO A 1 86 ? -4.504 -10.094 0.315 1 96.94 86 PRO A N 1
ATOM 650 C CA . PRO A 1 86 ? -3.986 -11.336 -0.263 1 96.94 86 PRO A CA 1
ATOM 651 C C . PRO A 1 86 ? -2.561 -11.648 0.185 1 96.94 86 PRO A C 1
ATOM 653 O O . PRO A 1 86 ? -1.781 -10.727 0.455 1 96.94 86 PRO A O 1
ATOM 656 N N . THR A 1 87 ? -2.314 -12.836 0.386 1 98.12 87 THR A N 1
ATOM 657 C CA . THR A 1 87 ? -0.971 -13.398 0.473 1 98.12 87 THR A CA 1
ATOM 658 C C . THR A 1 87 ? -0.748 -14.438 -0.621 1 98.12 87 THR A C 1
ATOM 660 O O . THR A 1 87 ? -1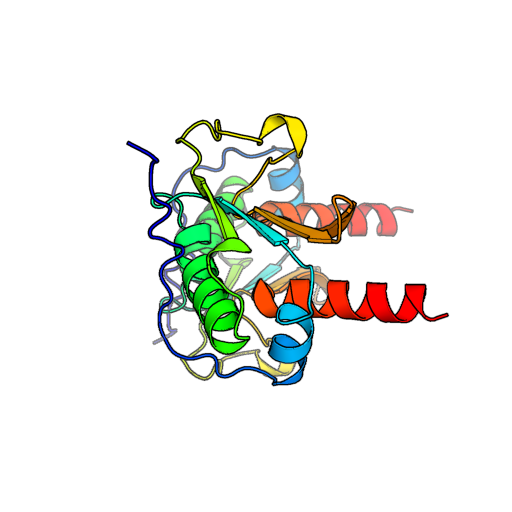.628 -15.25 -0.896 1 98.12 87 THR A O 1
ATOM 663 N N . VAL A 1 88 ? 0.368 -14.344 -1.29 1 98.75 88 VAL A N 1
ATOM 664 C CA . VAL A 1 88 ? 0.741 -15.32 -2.307 1 98.75 88 VAL A CA 1
ATOM 665 C C . VAL A 1 88 ? 2.115 -15.906 -1.982 1 98.75 88 VAL A C 1
ATOM 667 O O . VAL A 1 88 ? 3.08 -15.164 -1.782 1 98.75 88 VAL A O 1
ATOM 670 N N . VAL A 1 89 ? 2.139 -17.203 -1.899 1 98.69 89 VAL A N 1
ATOM 671 C CA . VAL A 1 89 ? 3.402 -17.906 -1.727 1 98.69 89 VAL A CA 1
ATOM 672 C C . VAL A 1 89 ? 3.748 -18.672 -3.006 1 98.69 89 VAL A C 1
ATOM 674 O O . VAL A 1 89 ? 2.883 -19.312 -3.607 1 98.69 89 VAL A O 1
ATOM 677 N N . VAL A 1 90 ? 4.938 -18.547 -3.484 1 98.88 90 VAL A N 1
ATOM 678 C CA . VAL A 1 90 ? 5.434 -19.266 -4.652 1 98.88 90 VAL A CA 1
ATOM 679 C C . VAL A 1 90 ? 6.438 -20.328 -4.215 1 98.88 90 VAL A C 1
ATOM 681 O O . VAL A 1 90 ? 7.402 -20.031 -3.506 1 98.88 90 VAL A O 1
ATOM 684 N N . GLU A 1 91 ? 6.16 -21.531 -4.629 1 98.5 91 GLU A N 1
ATOM 685 C CA . GLU A 1 91 ? 7.062 -22.609 -4.27 1 98.5 91 GLU A CA 1
ATOM 686 C C . GLU A 1 91 ? 7.617 -23.297 -5.516 1 98.5 91 GLU A C 1
ATOM 688 O O . GLU A 1 91 ? 6.969 -23.312 -6.562 1 98.5 91 GLU A O 1
ATOM 693 N N . ARG A 1 92 ? 8.773 -23.781 -5.383 1 97.19 92 ARG A N 1
ATOM 694 C CA . ARG A 1 92 ? 9.422 -24.688 -6.324 1 97.19 92 ARG A CA 1
ATOM 695 C C . ARG A 1 92 ? 9.883 -25.969 -5.621 1 97.19 92 ARG A C 1
ATOM 697 O O . ARG A 1 92 ? 10.742 -25.922 -4.734 1 97.19 92 ARG A O 1
ATOM 704 N N . ALA A 1 93 ? 9.312 -27.062 -6 1 94.12 93 ALA A N 1
ATOM 705 C CA . ALA A 1 93 ? 9.672 -28.344 -5.395 1 94.12 93 ALA A CA 1
ATOM 706 C C . ALA A 1 93 ? 9.508 -28.312 -3.879 1 94.12 93 ALA A C 1
ATOM 708 O O . ALA A 1 93 ? 10.398 -28.719 -3.139 1 94.12 93 ALA A O 1
ATOM 709 N N . GLY A 1 94 ? 8.531 -27.625 -3.395 1 93.44 94 GLY A N 1
ATOM 710 C CA . GLY A 1 94 ? 8.18 -27.609 -1.984 1 93.44 94 GLY A CA 1
ATOM 711 C C . GLY A 1 94 ? 8.914 -26.547 -1.19 1 93.44 94 GLY A C 1
ATOM 712 O O . GLY A 1 94 ? 8.664 -26.375 0.005 1 93.44 94 GLY A O 1
ATOM 713 N N . GLU A 1 95 ? 9.758 -25.812 -1.87 1 95.38 95 GLU A N 1
ATOM 714 C CA . GLU A 1 95 ? 10.508 -24.75 -1.216 1 95.38 95 GLU A CA 1
ATOM 715 C C . GLU A 1 95 ? 9.977 -23.375 -1.609 1 95.38 95 GLU A C 1
ATOM 717 O O . GLU A 1 95 ? 9.758 -23.094 -2.791 1 95.38 95 GLU A O 1
ATOM 722 N N . GLU A 1 96 ? 9.812 -22.531 -0.619 1 97.62 96 GLU A N 1
ATOM 723 C CA . GLU A 1 96 ? 9.359 -21.172 -0.902 1 97.62 96 GLU A CA 1
ATOM 724 C C . GLU A 1 96 ? 10.438 -20.359 -1.625 1 97.62 96 GLU A C 1
ATOM 726 O O . GLU A 1 96 ? 11.578 -20.297 -1.16 1 97.62 96 GLU A O 1
ATOM 731 N N . VAL A 1 97 ? 10.039 -19.734 -2.762 1 97.25 97 VAL A N 1
ATOM 732 C CA . VAL A 1 97 ? 11.031 -18.969 -3.508 1 97.25 97 VAL A CA 1
ATOM 733 C C . VAL A 1 97 ? 10.641 -17.484 -3.492 1 97.25 97 VAL A C 1
ATOM 735 O O . VAL A 1 97 ? 11.469 -16.609 -3.779 1 97.25 97 VAL A O 1
ATOM 738 N N . ALA A 1 98 ? 9.391 -17.172 -3.234 1 98 98 ALA A N 1
ATOM 739 C CA . ALA A 1 98 ? 8.898 -15.805 -3.139 1 98 98 ALA A CA 1
ATOM 740 C C . ALA A 1 98 ? 7.566 -15.75 -2.395 1 98 98 ALA A C 1
ATOM 742 O O . ALA A 1 98 ? 6.867 -16.766 -2.281 1 98 98 ALA A O 1
ATOM 743 N N . ARG A 1 99 ? 7.227 -14.609 -1.893 1 97.75 99 ARG A N 1
ATOM 744 C CA . ARG A 1 99 ? 5.918 -14.383 -1.287 1 97.75 99 ARG A CA 1
ATOM 745 C C . ARG A 1 99 ? 5.508 -12.914 -1.399 1 97.75 99 ARG A C 1
ATOM 747 O O . ARG A 1 99 ? 6.359 -12.023 -1.359 1 97.75 99 ARG A O 1
ATOM 754 N N . PHE A 1 100 ? 4.348 -12.68 -1.534 1 97.94 100 PHE A N 1
ATOM 755 C CA . PHE A 1 100 ? 3.695 -11.383 -1.432 1 97.94 100 PHE A CA 1
ATOM 756 C C . PHE A 1 100 ? 2.727 -11.352 -0.256 1 97.94 100 PHE A C 1
ATOM 758 O O . PHE A 1 100 ? 1.898 -12.25 -0.105 1 97.94 100 PHE A O 1
ATOM 765 N N . VAL A 1 101 ? 2.877 -10.438 0.647 1 95.44 101 VAL A N 1
ATOM 766 C CA . VAL A 1 101 ? 1.953 -10.211 1.755 1 95.44 101 VAL A CA 1
ATOM 767 C C . VAL A 1 101 ? 1.336 -8.82 1.643 1 95.44 101 VAL A C 1
ATOM 769 O O . VAL A 1 101 ? 2.053 -7.82 1.582 1 95.44 101 VAL A O 1
ATOM 772 N N . GLU A 1 102 ? 0.023 -8.875 1.53 1 91.94 102 GLU A N 1
ATOM 773 C CA . GLU A 1 102 ? -0.679 -7.594 1.56 1 91.94 102 GLU A CA 1
ATOM 774 C C . GLU A 1 102 ? -0.365 -6.82 2.836 1 91.94 102 GLU A C 1
ATOM 776 O O . GLU A 1 102 ? -0.264 -7.406 3.916 1 91.94 102 GLU A O 1
ATOM 781 N N . GLU A 1 103 ? -0.066 -5.609 2.703 1 82.56 103 GLU A N 1
ATOM 782 C CA . GLU A 1 103 ? 0.121 -4.758 3.873 1 82.56 103 GLU A CA 1
ATOM 783 C C . GLU A 1 103 ? -0.857 -3.586 3.863 1 82.56 103 GLU A C 1
ATOM 785 O O . GLU A 1 103 ? -1.197 -3.062 2.799 1 82.56 103 GLU A O 1
ATOM 790 N N . GLU A 1 104 ? -1.422 -3.504 4.992 1 74.5 104 GLU A N 1
ATOM 791 C CA . GLU A 1 104 ? -2.225 -2.293 5.148 1 74.5 104 GLU A CA 1
ATOM 792 C C . GLU A 1 104 ? -1.347 -1.045 5.133 1 74.5 104 GLU A C 1
ATOM 794 O O . GLU A 1 104 ? -0.306 -1.003 5.793 1 74.5 104 GLU A O 1
ATOM 799 N N . PRO A 1 105 ? -1.708 -0.233 4.309 1 76.25 105 PRO A N 1
ATOM 800 C CA . PRO A 1 105 ? -0.913 0.997 4.352 1 76.25 105 PRO A CA 1
ATOM 801 C C . PRO A 1 105 ? -0.945 1.672 5.723 1 76.25 105 PRO A C 1
ATOM 803 O O . PRO A 1 105 ? -1.958 1.606 6.422 1 76.25 105 PRO A O 1
ATOM 806 N N . GLU A 1 106 ? 0.173 2.045 6.195 1 87.5 106 GLU A N 1
ATOM 807 C CA . GLU A 1 106 ? 0.208 2.848 7.414 1 87.5 106 GLU A CA 1
ATOM 808 C C . GLU A 1 106 ? -0.637 4.109 7.27 1 87.5 106 GLU A C 1
ATOM 810 O O . GLU A 1 106 ? -0.505 4.84 6.289 1 87.5 106 GLU A O 1
ATOM 815 N N . PRO A 1 107 ? -1.546 4.293 8.227 1 93.06 107 PRO A N 1
ATOM 816 C CA . PRO A 1 107 ? -2.326 5.527 8.164 1 93.06 107 PRO A CA 1
ATOM 817 C C . PRO A 1 107 ? -1.448 6.777 8.117 1 93.06 107 PRO A C 1
ATOM 819 O O . PRO A 1 107 ? -0.408 6.832 8.773 1 93.06 107 PRO A O 1
ATOM 822 N N . ILE A 1 108 ? -1.881 7.816 7.387 1 96.88 108 ILE A N 1
ATOM 823 C CA . ILE A 1 108 ? -1.119 9.039 7.184 1 96.88 108 ILE A CA 1
ATOM 824 C C . ILE A 1 108 ? -0.743 9.641 8.539 1 96.88 108 ILE A C 1
ATOM 826 O O . ILE A 1 108 ? 0.406 10.039 8.75 1 96.88 108 ILE A O 1
ATOM 830 N N . ALA A 1 109 ? -1.748 9.602 9.461 1 97.81 109 ALA A N 1
ATOM 831 C CA . ALA A 1 109 ? -1.541 10.227 10.766 1 97.81 109 ALA A CA 1
ATOM 832 C C . ALA A 1 109 ? -0.414 9.531 11.531 1 97.81 109 ALA A C 1
ATOM 834 O O . ALA A 1 109 ? 0.471 10.195 12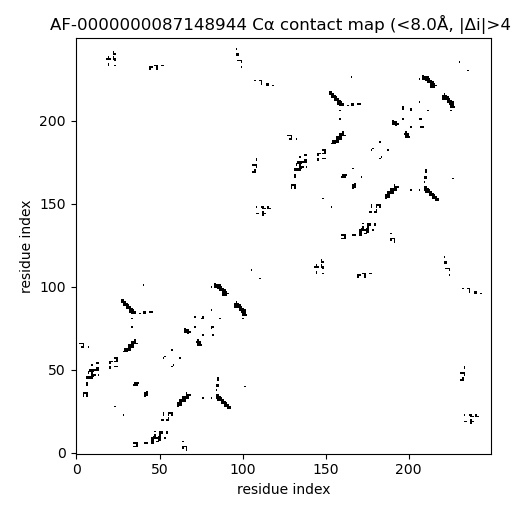.07 1 97.81 109 ALA A O 1
ATOM 835 N N . GLU A 1 110 ? -0.424 8.25 11.5 1 97.5 110 GLU A N 1
ATOM 836 C CA . GLU A 1 110 ? 0.588 7.488 12.227 1 97.5 110 GLU A CA 1
ATOM 837 C C . GLU A 1 110 ? 1.959 7.629 11.57 1 97.5 110 GLU A C 1
ATOM 839 O O . GLU A 1 110 ? 2.973 7.762 12.266 1 97.5 110 GLU A O 1
ATOM 844 N N . TYR A 1 111 ? 1.932 7.598 10.312 1 97.25 111 TYR A N 1
ATOM 845 C CA . TYR A 1 111 ? 3.172 7.73 9.555 1 97.25 111 TYR A CA 1
ATOM 846 C C . TYR A 1 111 ? 3.846 9.07 9.836 1 97.25 111 TYR A C 1
ATOM 848 O O . TYR A 1 111 ? 5.031 9.109 10.18 1 97.25 111 TYR A O 1
ATOM 856 N N . LEU A 1 112 ? 3.1 10.141 9.766 1 98.5 112 LEU A N 1
ATOM 857 C CA . LEU A 1 112 ? 3.643 11.484 9.961 1 98.5 112 LEU A CA 1
ATOM 858 C C . LEU A 1 112 ? 4.043 11.703 11.414 1 98.5 112 LEU A C 1
ATOM 860 O O . LEU A 1 112 ? 5.09 12.289 11.695 1 98.5 112 LEU A O 1
ATOM 864 N N . ALA A 1 113 ? 3.24 11.18 12.281 1 98.44 113 ALA A N 1
ATOM 865 C CA . ALA A 1 113 ? 3.537 11.328 13.703 1 98.44 113 ALA A CA 1
ATOM 866 C C . ALA A 1 113 ? 4.895 10.719 14.047 1 98.44 113 ALA A C 1
ATOM 868 O O . ALA A 1 113 ? 5.68 11.32 14.781 1 98.44 113 ALA A O 1
ATOM 869 N N . ALA A 1 114 ? 5.113 9.586 13.531 1 97.69 114 ALA A N 1
ATOM 870 C CA . ALA A 1 114 ? 6.371 8.898 13.805 1 97.69 114 ALA A CA 1
ATOM 871 C C . ALA A 1 114 ? 7.559 9.711 13.297 1 97.69 114 ALA A C 1
ATOM 873 O O . ALA A 1 114 ? 8.578 9.836 13.984 1 97.69 114 ALA A O 1
ATOM 874 N N . ARG A 1 115 ? 7.43 10.258 12.109 1 97.38 115 ARG A N 1
ATOM 875 C CA . ARG A 1 115 ? 8.508 11.023 11.492 1 97.38 115 ARG A CA 1
ATOM 876 C C . ARG A 1 115 ? 8.727 12.352 12.211 1 97.38 115 ARG A C 1
ATOM 878 O O . ARG A 1 115 ? 9.867 12.789 12.391 1 97.38 115 ARG A O 1
ATOM 885 N N . ILE A 1 116 ? 7.621 12.977 12.641 1 97.75 116 ILE A N 1
ATOM 886 C CA . ILE A 1 116 ? 7.699 14.219 13.398 1 97.75 116 ILE A CA 1
ATOM 887 C C . ILE A 1 116 ? 8.414 13.961 14.727 1 97.75 116 ILE A C 1
ATOM 889 O O . ILE A 1 116 ? 9.336 14.703 15.094 1 97.75 116 ILE A O 1
ATOM 893 N N . ALA A 1 117 ? 8.031 12.898 15.359 1 96.56 117 ALA A N 1
ATOM 894 C CA . ALA A 1 117 ? 8.625 12.555 16.656 1 96.56 117 ALA A CA 1
ATOM 895 C C . ALA A 1 117 ? 10.109 12.234 16.516 1 96.56 117 ALA A C 1
ATOM 897 O O . ALA A 1 117 ? 10.922 12.648 17.344 1 96.56 117 ALA A O 1
ATOM 898 N N . GLU A 1 118 ? 10.422 11.5 15.492 1 95.12 118 GLU A N 1
ATOM 899 C CA . GLU A 1 118 ? 11.812 11.141 15.242 1 95.12 118 GLU A CA 1
ATOM 900 C C . GLU A 1 118 ? 12.672 12.383 15.016 1 95.12 118 GLU A C 1
ATOM 902 O O . GLU A 1 118 ? 13.797 12.469 15.523 1 95.12 118 GLU A O 1
ATOM 907 N N . ARG A 1 119 ? 12.133 13.266 14.227 1 92.69 119 ARG A N 1
ATOM 908 C CA . ARG A 1 119 ? 12.852 14.508 13.938 1 92.69 119 ARG A CA 1
ATOM 909 C C . ARG A 1 119 ? 13.086 15.305 15.219 1 92.69 119 ARG A C 1
ATOM 911 O O . ARG A 1 119 ? 14.164 15.867 15.414 1 92.69 119 ARG A O 1
ATOM 918 N N . ASP A 1 120 ? 12.078 15.344 16.016 1 92.44 120 ASP A N 1
ATOM 919 C CA . ASP A 1 120 ? 12.188 16.078 17.266 1 92.44 120 ASP A CA 1
ATOM 920 C C . ASP A 1 120 ? 13.242 15.453 18.172 1 92.44 120 ASP A C 1
ATOM 922 O O . ASP A 1 120 ? 13.984 16.172 18.859 1 92.44 120 ASP A O 1
ATOM 926 N N . GLU A 1 121 ? 13.297 14.156 18.203 1 90.06 121 GLU A N 1
ATOM 927 C CA . GLU A 1 121 ? 14.297 13.461 19 1 90.06 121 GLU A CA 1
ATOM 928 C C . GLU A 1 121 ? 15.703 13.742 18.5 1 90.06 121 GLU A C 1
ATOM 930 O O . GLU A 1 121 ? 16.625 13.938 19.281 1 90.06 121 GLU A O 1
ATOM 935 N N . ARG A 1 122 ? 15.82 13.867 17.219 1 89.12 122 ARG A N 1
ATOM 936 C CA . ARG A 1 122 ? 17.125 14.125 16.625 1 89.12 122 ARG A CA 1
ATOM 937 C C . ARG A 1 122 ? 17.562 15.57 16.859 1 89.12 122 ARG A C 1
ATOM 939 O O . ARG A 1 122 ? 18.75 15.852 17 1 89.12 122 ARG A O 1
ATOM 946 N N . ALA A 1 123 ? 16.609 16.5 16.875 1 84.69 123 ALA A N 1
ATOM 947 C CA . ALA A 1 123 ? 16.906 17.906 17.094 1 84.69 123 ALA A CA 1
ATOM 948 C C . ALA A 1 123 ? 17.266 18.172 18.562 1 84.69 123 ALA A C 1
ATOM 950 O O . ALA A 1 123 ? 17.969 19.141 18.875 1 84.69 123 ALA A O 1
ATOM 951 N N . GLN A 1 124 ? 16.75 17.281 19.391 1 79.19 124 GLN A N 1
ATOM 952 C CA . GLN A 1 124 ? 17.062 17.422 20.812 1 79.19 124 GLN A CA 1
ATOM 953 C C . GLN A 1 124 ? 18.391 16.75 21.156 1 79.19 124 GLN A C 1
ATOM 955 O O . GLN A 1 124 ? 18.984 17.031 22.188 1 79.19 124 GLN A O 1
ATOM 960 N N . ALA A 1 125 ? 18.891 15.961 20.297 1 71.81 125 ALA A N 1
ATOM 961 C CA . ALA A 1 125 ? 20.172 15.312 20.547 1 71.81 125 ALA A CA 1
ATOM 962 C C . ALA A 1 125 ? 21.328 16.156 20.016 1 71.81 125 ALA A C 1
ATOM 964 O O . ALA A 1 125 ? 21.141 16.984 19.125 1 71.81 125 ALA A O 1
ATOM 965 N N . MET B 1 1 ? -13.125 29.359 -8.023 1 35.41 1 MET B N 1
ATOM 966 C CA . MET B 1 1 ? -13.734 28.609 -6.93 1 35.41 1 MET B CA 1
ATOM 967 C C . MET B 1 1 ? -12.727 27.672 -6.277 1 35.41 1 MET B C 1
ATOM 969 O O . MET B 1 1 ? -12.039 26.922 -6.969 1 35.41 1 MET B O 1
ATOM 973 N N . THR B 1 2 ? -12.094 28.094 -5.18 1 45.28 2 THR B N 1
ATOM 974 C CA . THR B 1 2 ? -10.992 27.344 -4.586 1 45.28 2 THR B CA 1
ATOM 975 C C . THR B 1 2 ? -11.328 25.859 -4.477 1 45.28 2 THR B C 1
ATOM 977 O O . THR B 1 2 ? -12.359 25.5 -3.9 1 45.28 2 THR B O 1
ATOM 980 N N . GLU B 1 3 ? -11.203 25.125 -5.496 1 59.66 3 GLU B N 1
ATOM 981 C CA . GLU B 1 3 ? -11.594 23.719 -5.465 1 59.66 3 GLU B CA 1
ATOM 982 C C . GLU B 1 3 ? -11.297 23.094 -4.105 1 59.66 3 GLU B C 1
ATOM 984 O O . GLU B 1 3 ? -10.203 23.266 -3.564 1 59.66 3 GLU B O 1
ATOM 989 N N . THR B 1 4 ? -12.336 22.906 -3.303 1 80.44 4 THR B N 1
ATOM 990 C CA . THR B 1 4 ? -12.258 22.344 -1.963 1 80.44 4 THR B CA 1
ATOM 991 C C . THR B 1 4 ? -11.93 20.844 -2.027 1 80.44 4 THR B C 1
ATOM 993 O O . THR B 1 4 ? -12.195 20.188 -3.033 1 80.44 4 THR B O 1
ATOM 996 N N . LEU B 1 5 ? -11 20.391 -1.228 1 93.75 5 LEU B N 1
ATOM 997 C CA . LEU B 1 5 ? -10.688 18.984 -1.032 1 93.75 5 LEU B CA 1
ATOM 998 C C . LEU B 1 5 ? -11.625 18.359 -0.001 1 93.75 5 LEU B C 1
ATOM 1000 O O . LEU B 1 5 ? -11.281 18.266 1.18 1 93.75 5 LEU B O 1
ATOM 1004 N N . GLU B 1 6 ? -12.828 17.953 -0.471 1 94.75 6 GLU B N 1
ATOM 1005 C CA . GLU B 1 6 ? -13.859 17.391 0.405 1 94.75 6 GLU B CA 1
ATOM 1006 C C . GLU B 1 6 ? -13.359 16.141 1.122 1 94.75 6 GLU B C 1
ATOM 1008 O O . GLU B 1 6 ? -13.812 15.836 2.227 1 94.75 6 GLU B O 1
ATOM 1013 N N . THR B 1 7 ? -12.43 15.5 0.483 1 95.19 7 THR B N 1
ATOM 1014 C CA . THR B 1 7 ? -11.852 14.312 1.099 1 95.19 7 THR B CA 1
ATOM 1015 C C . THR B 1 7 ? -11.109 14.672 2.379 1 95.19 7 THR B C 1
ATOM 1017 O O . THR B 1 7 ? -10.758 13.797 3.168 1 95.19 7 THR B O 1
ATOM 1020 N N . MET B 1 8 ? -10.922 15.969 2.643 1 96.62 8 MET B N 1
ATOM 1021 C CA . MET B 1 8 ? -10.289 16.406 3.887 1 96.62 8 MET B CA 1
ATOM 1022 C C . MET B 1 8 ? -11.344 16.781 4.926 1 96.62 8 MET B C 1
ATOM 1024 O O . MET B 1 8 ? -11.016 17.375 5.957 1 96.62 8 MET B O 1
ATOM 1028 N N . ASP B 1 9 ? -12.57 16.453 4.625 1 95.56 9 ASP B N 1
ATOM 1029 C CA . ASP B 1 9 ? -13.586 16.516 5.676 1 95.56 9 ASP B CA 1
ATOM 1030 C C . ASP B 1 9 ? -13.492 15.297 6.598 1 95.56 9 ASP B C 1
ATOM 1032 O O . ASP B 1 9 ? -13.516 14.156 6.137 1 95.56 9 ASP B O 1
ATOM 1036 N N . PRO B 1 10 ? -13.328 15.578 7.887 1 94.94 10 PRO B N 1
ATOM 1037 C CA . PRO B 1 10 ? -13.133 14.453 8.805 1 94.94 10 PRO B CA 1
ATOM 1038 C C . PRO B 1 10 ? -14.359 13.547 8.898 1 94.94 10 PRO B C 1
ATOM 1040 O O . PRO B 1 10 ? -15.492 14.023 8.836 1 94.94 10 PRO B O 1
ATOM 1043 N N . THR B 1 11 ? -14.055 12.336 8.836 1 89.62 11 THR B N 1
ATOM 1044 C CA . THR B 1 11 ? -15.07 11.336 9.125 1 89.62 11 THR B CA 1
ATOM 1045 C C . THR B 1 11 ? -14.648 10.453 10.297 1 89.62 11 THR B C 1
ATOM 1047 O O . THR B 1 11 ? -13.469 10.125 10.438 1 89.62 11 THR B O 1
ATOM 1050 N N . GLY B 1 12 ? -15.594 10.211 11.164 1 84.88 12 GLY B N 1
ATOM 1051 C CA . GLY B 1 12 ? -15.312 9.359 12.305 1 84.88 12 GLY B CA 1
ATOM 1052 C C . GLY B 1 12 ? -14.539 10.07 13.398 1 84.88 12 GLY B C 1
ATOM 1053 O O . GLY B 1 12 ? -14.43 11.297 13.398 1 84.88 12 GLY B O 1
ATOM 1054 N N . THR B 1 13 ? -14.203 9.32 14.469 1 86.19 13 THR B N 1
ATOM 1055 C CA . THR B 1 13 ? -13.398 9.797 15.586 1 86.19 13 THR B CA 1
ATOM 1056 C C . THR B 1 13 ? -12.055 9.078 15.633 1 86.19 13 THR B C 1
ATOM 1058 O O . THR B 1 13 ? -11.93 7.957 15.133 1 86.19 13 THR B O 1
ATOM 1061 N N . TRP B 1 14 ? -11.094 9.867 16.016 1 87.44 14 TRP B N 1
ATOM 1062 C CA . TRP B 1 14 ? -9.773 9.266 16.141 1 87.44 14 TRP B CA 1
ATOM 1063 C C . TRP B 1 14 ? -9.758 8.211 17.234 1 87.44 14 TRP B C 1
ATOM 1065 O O . TRP B 1 14 ? -10.172 8.484 18.375 1 87.44 14 TRP B O 1
ATOM 1075 N N . ASP B 1 15 ? -9.43 7.023 16.906 1 88.5 15 ASP B N 1
ATOM 1076 C CA . ASP B 1 15 ? -9.359 5.945 17.891 1 88.5 15 ASP B CA 1
ATOM 1077 C C . ASP B 1 15 ? -7.941 5.402 18 1 88.5 15 ASP B C 1
ATOM 1079 O O . ASP B 1 15 ? -7.734 4.305 18.531 1 88.5 15 ASP B O 1
ATOM 1083 N N . GLY B 1 16 ? -7.031 6.152 17.625 1 89.62 16 GLY B N 1
ATOM 1084 C CA . GLY B 1 16 ? -5.645 5.715 17.656 1 89.62 16 GLY B CA 1
ATOM 1085 C C . GLY B 1 16 ? -4.914 6.148 18.906 1 89.62 16 GLY B C 1
ATOM 1086 O O . GLY B 1 16 ? -5.543 6.473 19.922 1 89.62 16 GLY B O 1
ATOM 1087 N N . ASP B 1 17 ? -3.648 6.043 18.859 1 93.62 17 ASP B N 1
ATOM 1088 C CA . ASP B 1 17 ? -2.785 6.316 20 1 93.62 17 ASP B CA 1
ATOM 1089 C C . ASP B 1 17 ? -2.695 7.816 20.281 1 93.62 17 ASP B C 1
ATOM 1091 O O . ASP B 1 17 ? -2.578 8.617 19.344 1 93.62 17 ASP B O 1
ATOM 1095 N N . ASP B 1 18 ? -2.689 8.148 21.562 1 95.75 18 ASP B N 1
ATOM 1096 C CA . ASP B 1 18 ? -2.562 9.539 21.984 1 95.75 18 ASP B CA 1
ATOM 1097 C C . ASP B 1 18 ? -1.22 10.125 21.562 1 95.75 18 ASP B C 1
ATOM 1099 O O . ASP B 1 18 ? -1.108 11.328 21.328 1 95.75 18 ASP B O 1
ATOM 1103 N N . GLU B 1 19 ? -0.278 9.312 21.422 1 97 19 GLU B N 1
ATOM 1104 C CA . GLU B 1 19 ? 1.044 9.789 21.031 1 97 19 GLU B CA 1
ATOM 1105 C C . GLU B 1 19 ? 1.026 10.344 19.609 1 97 19 GLU B C 1
ATOM 1107 O O . GLU B 1 19 ? 1.756 11.281 19.297 1 97 19 GLU B O 1
ATOM 1112 N N . VAL B 1 20 ? 0.161 9.766 18.828 1 98.12 20 VAL B N 1
ATOM 1113 C CA . VAL B 1 20 ? 0.01 10.25 17.469 1 98.12 20 VAL B CA 1
ATOM 1114 C C . VAL B 1 20 ? -0.551 11.672 17.469 1 98.12 20 VAL B C 1
ATOM 1116 O O . VAL B 1 20 ? -0.027 12.555 16.797 1 98.12 20 VAL B O 1
ATOM 1119 N N . LEU B 1 21 ? -1.516 11.875 18.297 1 97.81 21 LEU B N 1
ATOM 1120 C CA . LEU B 1 21 ? -2.139 13.188 18.391 1 97.81 21 LEU B CA 1
ATOM 1121 C C . LEU B 1 21 ? -1.153 14.219 18.938 1 97.81 21 LEU B C 1
ATOM 1123 O O . LEU B 1 21 ? -1.104 15.352 18.453 1 97.81 21 LEU B O 1
ATOM 1127 N N . ALA B 1 22 ? -0.402 13.766 19.938 1 98 22 ALA B N 1
ATOM 1128 C CA . ALA B 1 22 ? 0.585 14.664 20.516 1 98 22 ALA B CA 1
ATOM 1129 C C . ALA B 1 22 ? 1.598 15.133 19.484 1 98 22 ALA B C 1
ATOM 1131 O O . ALA B 1 22 ? 1.962 16.312 19.438 1 98 22 ALA B O 1
ATOM 1132 N N . ALA B 1 23 ? 2.016 14.242 18.641 1 98.38 23 ALA B N 1
ATOM 1133 C CA . ALA B 1 23 ? 2.992 14.578 17.594 1 98.38 23 ALA B CA 1
ATOM 1134 C C . ALA B 1 23 ? 2.385 15.5 16.547 1 98.38 23 ALA B C 1
ATOM 1136 O O . ALA B 1 23 ? 2.99 16.516 16.172 1 98.38 23 ALA B O 1
ATOM 1137 N N . LEU B 1 24 ? 1.183 15.258 16.141 1 98.56 24 LEU B N 1
ATOM 1138 C CA . LEU B 1 24 ? 0.514 16.047 15.117 1 98.56 24 LEU B CA 1
ATOM 1139 C C . LEU B 1 24 ? 0.194 17.438 15.625 1 98.56 24 LEU B C 1
ATOM 1141 O O . LEU B 1 24 ? 0.187 18.406 14.852 1 98.56 24 LEU B O 1
ATOM 1145 N N . GLY B 1 25 ? -0.094 17.516 16.859 1 98.25 25 GLY B N 1
ATOM 1146 C CA . GLY B 1 25 ? -0.578 18.75 17.453 1 98.25 25 GLY B CA 1
ATOM 1147 C C . GLY B 1 25 ? 0.539 19.688 17.875 1 98.25 25 GLY B C 1
ATOM 1148 O O . GLY B 1 25 ? 0.284 20.75 18.469 1 98.25 25 GLY B O 1
ATOM 1149 N N . ARG B 1 26 ? 1.697 19.312 17.672 1 97.44 26 ARG B N 1
ATOM 1150 C CA . ARG B 1 26 ? 2.82 20.156 18.062 1 97.44 26 ARG B CA 1
ATOM 1151 C C . ARG B 1 26 ? 2.701 21.547 17.438 1 97.44 26 ARG B C 1
ATOM 1153 O O . ARG B 1 26 ? 2.217 21.688 16.312 1 97.44 26 ARG B O 1
ATOM 1160 N N . GLU B 1 27 ? 3.232 22.5 18.141 1 95.31 27 GLU B N 1
ATOM 1161 C CA . GLU B 1 27 ? 3.1 23.891 17.719 1 95.31 27 GLU B CA 1
ATOM 1162 C C . GLU B 1 27 ? 3.973 24.188 16.5 1 95.31 27 GLU B C 1
ATOM 1164 O O . GLU B 1 27 ? 5.031 23.578 16.328 1 95.31 27 GLU B O 1
ATOM 1169 N N . GLY B 1 28 ? 3.488 25.031 15.656 1 96.5 28 GLY B N 1
ATOM 1170 C CA . GLY B 1 28 ? 4.293 25.578 14.57 1 96.5 28 GLY B CA 1
ATOM 1171 C C . GLY B 1 28 ? 4.297 24.703 13.336 1 96.5 28 GLY B C 1
ATOM 1172 O O . GLY B 1 28 ? 4.922 25.031 12.328 1 96.5 28 GLY B O 1
ATOM 1173 N N . LEU B 1 29 ? 3.596 23.578 13.406 1 98.5 29 LEU B N 1
ATOM 1174 C CA . LEU B 1 29 ? 3.545 22.703 12.25 1 98.5 29 LEU B CA 1
ATOM 1175 C C . LEU B 1 29 ? 2.449 23.125 11.281 1 98.5 29 LEU B C 1
ATOM 1177 O O . LEU B 1 29 ? 1.357 23.516 11.703 1 98.5 29 LEU B O 1
ATOM 1181 N N . THR B 1 30 ? 2.773 23.141 10.016 1 98.62 30 THR B N 1
ATOM 1182 C CA . THR B 1 30 ? 1.8 23.328 8.945 1 98.62 30 THR B CA 1
ATOM 1183 C C . THR B 1 30 ? 1.676 22.062 8.102 1 98.62 30 THR B C 1
ATOM 1185 O O . THR B 1 30 ? 2.682 21.438 7.75 1 98.62 30 THR B O 1
ATOM 1188 N N . TYR B 1 31 ? 0.469 21.656 7.852 1 98.81 31 TYR B N 1
ATOM 1189 C CA . TYR B 1 31 ? 0.175 20.5 7.023 1 98.81 31 TYR B CA 1
ATOM 1190 C C . TYR B 1 31 ? -0.305 20.922 5.641 1 98.81 31 TYR B C 1
ATOM 1192 O O . TYR B 1 31 ? -1.348 21.562 5.508 1 98.81 31 TYR B O 1
ATOM 1200 N N . MET B 1 32 ? 0.479 20.578 4.598 1 98.62 32 MET B N 1
ATOM 1201 C CA . MET B 1 32 ? 0.098 20.812 3.207 1 98.62 32 MET B CA 1
ATOM 1202 C C . MET B 1 32 ? -0.366 19.516 2.549 1 98.62 32 MET B C 1
ATOM 1204 O O . MET B 1 32 ? 0.4 18.547 2.453 1 98.62 32 MET B O 1
ATOM 1208 N N . VAL B 1 33 ? -1.563 19.5 2.109 1 98.69 33 VAL B N 1
ATOM 1209 C CA . VAL B 1 33 ? -2.188 18.266 1.648 1 98.69 33 VAL B CA 1
ATOM 1210 C C . VAL B 1 33 ? -2.553 18.391 0.172 1 98.69 33 VAL B C 1
ATOM 1212 O O . VAL B 1 33 ? -3.371 19.234 -0.201 1 98.69 33 VAL B O 1
ATOM 1215 N N . TRP B 1 34 ? -1.878 17.625 -0.611 1 98.38 34 TRP B N 1
ATOM 1216 C CA . TRP B 1 34 ? -2.285 17.484 -2.006 1 98.38 34 TRP B CA 1
ATOM 1217 C C . TRP B 1 34 ? -3.17 16.25 -2.191 1 98.38 34 TRP B C 1
ATOM 1219 O O . TRP B 1 34 ? -2.805 15.148 -1.778 1 98.38 34 TRP B O 1
ATOM 1229 N N . GLY B 1 35 ? -4.336 16.453 -2.779 1 97.94 35 GLY B N 1
ATOM 1230 C CA . GLY B 1 35 ? -5.277 15.367 -2.994 1 97.94 35 GLY B CA 1
ATOM 1231 C C . GLY B 1 35 ? -6.363 15.711 -3.998 1 97.94 35 GLY B C 1
ATOM 1232 O O . GLY B 1 35 ? -6.289 16.734 -4.672 1 97.94 35 GLY B O 1
ATOM 1233 N N . ALA B 1 36 ? -7.266 14.727 -4.105 1 96.94 36 ALA B N 1
ATOM 1234 C CA . ALA B 1 36 ? -8.422 14.906 -4.977 1 96.94 36 ALA B CA 1
ATOM 1235 C C . ALA B 1 36 ? -9.625 14.109 -4.473 1 96.94 36 ALA B C 1
ATOM 1237 O O . ALA B 1 36 ? -9.461 13.078 -3.826 1 96.94 36 ALA B O 1
ATOM 1238 N N . ASP B 1 37 ? -10.781 14.602 -4.91 1 95.12 37 ASP B N 1
ATOM 1239 C CA . ASP B 1 37 ? -12.008 13.93 -4.496 1 95.12 37 ASP B CA 1
ATOM 1240 C C . ASP B 1 37 ? -12.305 12.727 -5.395 1 95.12 37 ASP B C 1
ATOM 1242 O O . ASP B 1 37 ? -13.055 11.828 -5.008 1 95.12 37 ASP B O 1
ATOM 1246 N N . TRP B 1 38 ? -11.797 12.695 -6.551 1 91.88 38 TRP B N 1
ATOM 1247 C CA . TRP B 1 38 ? -12.039 11.617 -7.508 1 91.88 38 TRP B CA 1
ATOM 1248 C C . TRP B 1 38 ? -11.078 10.461 -7.281 1 91.88 38 TRP B C 1
ATOM 1250 O O . TRP B 1 38 ? -11.203 9.406 -7.91 1 91.88 38 TRP B O 1
ATOM 1260 N N . CYS B 1 39 ? -10.156 10.68 -6.496 1 91.88 39 CYS B N 1
ATOM 1261 C CA . CYS B 1 39 ? -9.094 9.695 -6.305 1 91.88 39 CYS B CA 1
ATOM 1262 C C . CYS B 1 39 ? -9.445 8.727 -5.188 1 91.88 39 CYS B C 1
ATOM 1264 O O . CYS B 1 39 ? -9.703 9.141 -4.055 1 91.88 39 CYS B O 1
ATOM 1266 N N . GLY B 1 40 ? -9.344 7.453 -5.398 1 88.94 40 GLY B N 1
ATOM 1267 C CA . GLY B 1 40 ? -9.711 6.422 -4.441 1 88.94 40 GLY B CA 1
ATOM 1268 C C . GLY B 1 40 ? -8.844 6.426 -3.197 1 88.94 40 GLY B C 1
ATOM 1269 O O . GLY B 1 40 ? -9.344 6.277 -2.082 1 88.94 40 GLY B O 1
ATOM 1270 N N . ASP B 1 41 ? -7.562 6.504 -3.348 1 90.81 41 ASP B N 1
ATOM 1271 C CA . ASP B 1 41 ? -6.652 6.539 -2.207 1 90.81 41 ASP B CA 1
ATOM 1272 C C . ASP B 1 41 ? -6.918 7.758 -1.326 1 90.81 41 ASP B C 1
ATOM 1274 O O . ASP B 1 41 ? -6.848 7.668 -0.099 1 90.81 41 ASP B O 1
ATOM 1278 N N . CYS B 1 42 ? -7.199 8.852 -1.884 1 95.5 42 CYS B N 1
ATOM 1279 C CA . CYS B 1 42 ? -7.543 10.055 -1.133 1 95.5 42 CYS B CA 1
ATOM 1280 C C . CYS B 1 42 ? -8.836 9.852 -0.344 1 95.5 42 CYS B C 1
ATOM 1282 O O . CYS B 1 42 ? -8.898 10.188 0.839 1 95.5 42 CYS B O 1
ATOM 1284 N N . ARG B 1 43 ? -9.727 9.242 -0.986 1 93.69 43 ARG B N 1
ATOM 1285 C CA . ARG B 1 43 ? -11 8.992 -0.314 1 93.69 43 ARG B CA 1
ATOM 1286 C C . ARG B 1 43 ? -10.82 8.031 0.854 1 93.69 43 ARG B C 1
ATOM 1288 O O . ARG B 1 43 ? -11.531 8.125 1.858 1 93.69 43 ARG B O 1
ATOM 1295 N N . GLY B 1 44 ? -9.883 7.223 0.706 1 90.56 44 GLY B N 1
ATOM 1296 C CA . GLY B 1 44 ? -9.664 6.199 1.718 1 90.56 44 GLY B CA 1
ATOM 1297 C C . GLY B 1 44 ? -8.805 6.676 2.873 1 90.56 44 GLY B C 1
ATOM 1298 O O . GLY B 1 44 ? -8.883 6.129 3.977 1 90.56 44 GLY B O 1
ATOM 1299 N N . GLN B 1 45 ? -8.031 7.691 2.686 1 94.12 45 GLN B N 1
ATOM 1300 C CA . GLN B 1 45 ? -7.008 7.996 3.682 1 94.12 45 GLN B CA 1
ATOM 1301 C C . GLN B 1 45 ? -7.219 9.391 4.277 1 94.12 45 GLN B C 1
ATOM 1303 O O . GLN B 1 45 ? -7.023 9.594 5.477 1 94.12 45 GLN B O 1
ATOM 1308 N N . LEU B 1 46 ? -7.703 10.281 3.508 1 97.06 46 LEU B N 1
ATOM 1309 C CA . LEU B 1 46 ? -7.652 11.68 3.91 1 97.06 46 LEU B CA 1
ATOM 1310 C C . LEU B 1 46 ? -8.703 11.984 4.973 1 97.06 46 LEU B C 1
ATOM 1312 O O . LEU B 1 46 ? -8.445 12.742 5.91 1 97.06 46 LEU B O 1
ATOM 1316 N N . PRO B 1 47 ? -9.891 11.406 4.887 1 96.69 47 PRO B N 1
ATOM 1317 C CA . PRO B 1 47 ? -10.859 11.688 5.941 1 96.69 47 PRO B CA 1
ATOM 1318 C C . PRO B 1 47 ? -10.375 11.266 7.324 1 96.69 47 PRO B C 1
ATOM 1320 O O . PRO B 1 47 ? -10.578 11.992 8.305 1 96.69 47 PRO B O 1
ATOM 1323 N N . ALA B 1 48 ? -9.742 10.156 7.363 1 95.19 48 ALA B N 1
ATOM 1324 C CA . ALA B 1 48 ? -9.203 9.703 8.641 1 95.19 48 ALA B CA 1
ATOM 1325 C C . ALA B 1 48 ? -8.062 10.602 9.102 1 95.19 48 ALA B C 1
ATOM 1327 O O . ALA B 1 48 ? -7.918 10.867 10.297 1 95.19 48 ALA B O 1
ATOM 1328 N N . PHE B 1 49 ? -7.297 11.078 8.141 1 97.5 49 PHE B N 1
ATOM 1329 C CA . PHE B 1 49 ? -6.215 12 8.477 1 97.5 49 PHE B CA 1
ATOM 1330 C C . PHE B 1 49 ? -6.773 13.312 9.016 1 97.5 49 PHE B C 1
ATOM 1332 O O . PHE B 1 49 ? -6.289 13.828 10.023 1 97.5 49 PHE B O 1
ATOM 1339 N N . ALA B 1 50 ? -7.812 13.703 8.422 1 97.31 50 ALA B N 1
ATOM 1340 C CA . ALA B 1 50 ? -8.484 14.922 8.867 1 97.31 50 ALA B CA 1
ATOM 1341 C C . ALA B 1 50 ? -9.039 14.758 10.281 1 97.31 50 ALA B C 1
ATOM 1343 O O . ALA B 1 50 ? -8.914 15.656 11.117 1 97.31 50 ALA B O 1
ATOM 1344 N N . ALA B 1 51 ? -9.617 13.641 10.5 1 97 51 ALA B N 1
ATOM 1345 C CA . ALA B 1 51 ? -10.148 13.367 11.828 1 97 51 ALA B CA 1
ATOM 1346 C C . ALA B 1 51 ? -9.039 13.383 12.875 1 97 51 ALA B C 1
ATOM 1348 O O . ALA B 1 51 ? -9.234 13.867 13.992 1 97 51 ALA B O 1
ATOM 1349 N N . ALA B 1 52 ? -7.922 12.859 12.523 1 97.81 52 ALA B N 1
ATOM 1350 C CA . ALA B 1 52 ? -6.781 12.852 13.438 1 97.81 52 ALA B CA 1
ATOM 1351 C C . ALA B 1 52 ? -6.297 14.273 13.719 1 97.81 52 ALA B C 1
ATOM 1353 O O . ALA B 1 52 ? -6.004 14.617 14.867 1 97.81 52 ALA B O 1
ATOM 1354 N N . LEU B 1 53 ? -6.211 15.086 12.688 1 98.12 53 LEU B N 1
ATOM 1355 C CA . LEU B 1 53 ? -5.805 16.469 12.875 1 98.12 53 LEU B CA 1
ATOM 1356 C C . LEU B 1 53 ? -6.785 17.203 13.781 1 98.12 53 LEU B C 1
ATOM 1358 O O . LEU B 1 53 ? -6.367 17.953 14.68 1 98.12 53 LEU B O 1
ATOM 1362 N N . GLU B 1 54 ? -8.016 16.969 13.531 1 97.06 54 GLU B N 1
ATOM 1363 C CA . GLU B 1 54 ? -9.047 17.578 14.359 1 97.06 54 GLU B CA 1
ATOM 1364 C C . GLU B 1 54 ? -8.906 17.141 15.82 1 97.06 54 GLU B C 1
ATOM 1366 O O . GLU B 1 54 ? -8.93 17.984 16.719 1 97.06 54 GLU B O 1
ATOM 1371 N N . ALA B 1 55 ? -8.766 15.945 16 1 97.44 55 ALA B N 1
ATOM 1372 C CA . ALA B 1 55 ? -8.617 15.406 17.344 1 97.44 55 ALA B CA 1
ATOM 1373 C C . ALA B 1 55 ? -7.363 15.945 18.016 1 97.44 55 ALA B C 1
ATOM 1375 O O . ALA B 1 55 ? -7.336 16.125 19.25 1 97.44 55 ALA B O 1
ATOM 1376 N N . ALA B 1 56 ? -6.328 16.234 17.25 1 97.94 56 ALA B N 1
ATOM 1377 C CA . ALA B 1 56 ? -5.055 16.734 17.766 1 97.94 56 ALA B CA 1
ATOM 1378 C C . ALA B 1 56 ? -5.125 18.219 18.062 1 97.94 56 ALA B C 1
ATOM 1380 O O . ALA B 1 56 ? -4.172 18.812 18.578 1 97.94 56 ALA B O 1
ATOM 1381 N N . GLY B 1 57 ? -6.227 18.828 17.656 1 97.19 57 GLY B N 1
ATOM 1382 C CA . GLY B 1 57 ? -6.414 20.234 17.922 1 97.19 57 GLY B CA 1
ATOM 1383 C C . GLY B 1 57 ? -5.695 21.141 16.938 1 97.19 57 GLY B C 1
ATOM 1384 O O . GLY B 1 57 ? -5.391 22.297 17.25 1 97.19 57 GLY B O 1
ATOM 1385 N N . VAL B 1 58 ? -5.414 20.578 15.789 1 98.12 58 VAL B N 1
ATOM 1386 C CA . VAL B 1 58 ? -4.746 21.391 14.773 1 98.12 58 VAL B CA 1
ATOM 1387 C C . VAL B 1 58 ? -5.727 22.406 14.203 1 98.12 58 VAL B C 1
ATOM 1389 O O . VAL B 1 58 ? -6.781 22.047 13.68 1 98.12 58 VAL B O 1
ATOM 1392 N N . PRO B 1 59 ? -5.395 23.688 14.273 1 97.06 59 PRO B N 1
ATOM 1393 C CA . PRO B 1 59 ? -6.316 24.672 13.719 1 97.06 59 PRO B CA 1
ATOM 1394 C C . PRO B 1 59 ? -6.352 24.672 12.195 1 97.06 59 PRO B C 1
ATOM 1396 O O . PRO B 1 59 ? -5.363 24.312 11.555 1 97.06 59 PRO B O 1
ATOM 1399 N N . ASP B 1 60 ? -7.402 25.094 11.656 1 95.88 60 ASP B N 1
ATOM 1400 C CA . ASP B 1 60 ? -7.633 25.062 10.211 1 95.88 60 ASP B CA 1
ATOM 1401 C C . ASP B 1 60 ? -6.578 25.891 9.477 1 95.88 60 ASP B C 1
ATOM 1403 O O . ASP B 1 60 ? -6.188 25.547 8.359 1 95.88 60 ASP B O 1
ATOM 1407 N N . GLU B 1 61 ? -6.121 26.938 10.125 1 96.31 61 GLU B N 1
ATOM 1408 C CA . GLU B 1 61 ? -5.152 27.828 9.492 1 96.31 61 GLU B CA 1
ATOM 1409 C C . GLU B 1 61 ? -3.822 27.125 9.25 1 96.31 61 GLU B C 1
ATOM 1411 O O . GLU B 1 61 ? -2.992 27.594 8.477 1 96.31 61 GLU B O 1
ATOM 1416 N N . ARG B 1 62 ? -3.582 26 9.914 1 97.69 62 ARG B N 1
ATOM 1417 C CA . ARG B 1 62 ? -2.342 25.234 9.773 1 97.69 62 ARG B CA 1
ATOM 1418 C C . ARG B 1 62 ? -2.525 24.062 8.828 1 97.69 62 ARG B C 1
ATOM 1420 O O . ARG B 1 62 ? -1.632 23.219 8.688 1 97.69 62 ARG B O 1
ATOM 1427 N N . ILE B 1 63 ? -3.658 23.984 8.227 1 98.12 63 ILE B N 1
ATOM 1428 C CA . ILE B 1 63 ? -3.957 22.938 7.262 1 98.12 63 ILE B CA 1
ATOM 1429 C C . ILE B 1 63 ? -4.223 23.547 5.895 1 98.12 63 ILE B C 1
ATOM 1431 O O . ILE B 1 63 ? -5.234 24.219 5.695 1 98.12 63 ILE B O 1
ATOM 1435 N N . GLU B 1 64 ? -3.299 23.344 5.016 1 97.44 64 GLU B N 1
ATOM 1436 C CA . GLU B 1 64 ? -3.443 23.844 3.648 1 97.44 64 GLU B CA 1
ATOM 1437 C C . GLU B 1 64 ? -3.832 22.719 2.693 1 97.44 64 GLU B C 1
ATOM 1439 O O . GLU B 1 64 ? -3.186 21.672 2.666 1 97.44 64 GLU B O 1
ATOM 1444 N N . ARG B 1 65 ? -4.863 22.906 1.981 1 97.94 65 ARG B N 1
ATOM 1445 C CA . ARG B 1 65 ? -5.41 21.906 1.077 1 97.94 65 ARG B CA 1
ATOM 1446 C C . ARG B 1 65 ? -5.176 22.297 -0.379 1 97.94 65 ARG B C 1
ATOM 1448 O O . ARG B 1 65 ? -5.527 23.391 -0.796 1 97.94 65 ARG B O 1
ATOM 1455 N N . TYR B 1 66 ? -4.586 21.391 -1.079 1 97.75 66 TYR B N 1
ATOM 1456 C CA . TYR B 1 66 ? -4.25 21.609 -2.48 1 97.75 66 TYR B CA 1
ATOM 1457 C C . TYR B 1 66 ? -4.871 20.547 -3.371 1 97.75 66 TYR B C 1
ATOM 1459 O O . TYR B 1 66 ? -4.246 19.516 -3.639 1 97.75 66 TYR B O 1
ATOM 1467 N N . PRO B 1 67 ? -6.078 20.781 -3.844 1 97.44 67 PRO B N 1
ATOM 1468 C CA . PRO B 1 67 ? -6.66 19.844 -4.816 1 97.44 67 PRO B CA 1
ATOM 1469 C C . PRO B 1 67 ? -5.902 19.828 -6.141 1 97.44 67 PRO B C 1
ATOM 1471 O O . PRO B 1 67 ? -5.406 20.859 -6.59 1 97.44 67 PRO B O 1
ATOM 1474 N N . VAL B 1 68 ? -5.828 18.609 -6.688 1 96.44 68 VAL B N 1
ATOM 1475 C CA . VAL B 1 68 ? -5.188 18.469 -7.992 1 96.44 68 VAL B CA 1
ATOM 1476 C C . VAL B 1 68 ? -6.199 17.953 -9.016 1 96.44 68 VAL B C 1
ATOM 1478 O O . VAL B 1 68 ? -7.219 17.359 -8.641 1 96.44 68 VAL B O 1
ATOM 1481 N N . ASP B 1 69 ? -5.926 18.219 -10.258 1 94.12 69 ASP B N 1
ATOM 1482 C CA . ASP B 1 69 ? -6.824 17.75 -11.305 1 94.12 69 ASP B CA 1
ATOM 1483 C C . ASP B 1 69 ? -6.438 16.359 -11.773 1 94.12 69 ASP B C 1
ATOM 1485 O O . ASP B 1 69 ? -5.547 15.727 -11.195 1 94.12 69 ASP B O 1
ATOM 1489 N N . ASP B 1 70 ? -7.145 15.875 -12.781 1 90.94 70 ASP B N 1
ATOM 1490 C CA . ASP B 1 70 ? -6.984 14.5 -13.227 1 90.94 70 ASP B CA 1
ATOM 1491 C C . ASP B 1 70 ? -5.59 14.273 -13.812 1 90.94 70 ASP B C 1
ATOM 1493 O O . ASP B 1 70 ? -5.141 13.125 -13.922 1 90.94 70 ASP B O 1
ATOM 1497 N N . ASP B 1 71 ? -4.887 15.352 -14.203 1 90.81 71 ASP B N 1
ATOM 1498 C CA . ASP B 1 71 ? -3.52 15.266 -14.703 1 90.81 71 ASP B CA 1
ATOM 1499 C C . ASP B 1 71 ? -2.508 15.562 -13.602 1 90.81 71 ASP B C 1
ATOM 1501 O O . ASP B 1 71 ? -1.312 15.703 -13.867 1 90.81 71 ASP B O 1
ATOM 1505 N N . LYS B 1 72 ? -3.018 15.703 -12.383 1 89.44 72 LYS B N 1
ATOM 1506 C CA . LYS B 1 72 ? -2.234 15.969 -11.18 1 89.44 72 LYS B CA 1
ATOM 1507 C C . LYS B 1 72 ? -1.535 17.312 -11.258 1 89.44 72 LYS B C 1
ATOM 1509 O O . LYS B 1 72 ? -0.41 17.469 -10.781 1 89.44 72 LYS B O 1
ATOM 1514 N N . HIS B 1 73 ? -2.191 18.203 -11.875 1 93.75 73 HIS B N 1
ATOM 1515 C CA . HIS B 1 73 ? -1.749 19.594 -11.844 1 93.75 73 HIS B CA 1
ATOM 1516 C C . HIS B 1 73 ? -2.457 20.359 -10.734 1 93.75 73 HIS B C 1
ATOM 1518 O O . HIS B 1 73 ? -3.617 20.094 -10.422 1 93.75 73 HIS B O 1
ATOM 1524 N N . GLY B 1 74 ? -1.741 21.281 -10.188 1 94.88 74 GLY B N 1
ATOM 1525 C CA . GLY B 1 74 ? -2.279 22.141 -9.133 1 94.88 74 GLY B CA 1
ATOM 1526 C C . GLY B 1 74 ? -1.225 22.984 -8.461 1 94.88 74 GLY B C 1
ATOM 1527 O O . GLY B 1 74 ? -0.04 22.906 -8.797 1 94.88 74 GLY B O 1
ATOM 1528 N N . GLU B 1 75 ? -1.741 23.781 -7.555 1 96.69 75 GLU B N 1
ATOM 1529 C CA . GLU B 1 75 ? -0.843 24.672 -6.824 1 96.69 75 GLU B CA 1
ATOM 1530 C C . GLU B 1 75 ? 0.194 23.875 -6.035 1 96.69 75 GLU B C 1
ATOM 1532 O O . GLU B 1 75 ? -0.139 22.875 -5.387 1 96.69 75 GLU B O 1
ATOM 1537 N N . GLY B 1 76 ? 1.544 24.234 -6.223 1 97.12 76 GLY B N 1
ATOM 1538 C CA . GLY B 1 76 ? 2.613 23.688 -5.402 1 97.12 76 GLY B CA 1
ATOM 1539 C C . GLY B 1 76 ? 3.104 22.328 -5.887 1 97.12 76 GLY B C 1
ATOM 1540 O O . GLY B 1 76 ? 4.105 21.812 -5.387 1 97.12 76 GLY B O 1
ATOM 1541 N N . VAL B 1 77 ? 2.488 21.719 -6.844 1 97.38 77 VAL B N 1
ATOM 1542 C CA . VAL B 1 77 ? 2.814 20.359 -7.285 1 97.38 77 VAL B CA 1
ATOM 1543 C C . VAL B 1 77 ? 4.266 20.312 -7.754 1 97.38 77 VAL B C 1
ATOM 1545 O O . VAL B 1 77 ? 5.031 19.438 -7.324 1 97.38 77 VAL B O 1
ATOM 1548 N N . ASP B 1 78 ? 4.648 21.25 -8.602 1 96.31 78 ASP B N 1
ATOM 1549 C CA . ASP B 1 78 ? 6.016 21.281 -9.117 1 96.31 78 ASP B CA 1
ATOM 1550 C C . ASP B 1 78 ? 7.004 21.656 -8.016 1 96.31 78 ASP B C 1
ATOM 1552 O O . ASP B 1 78 ? 8.039 21.016 -7.859 1 96.31 78 ASP B O 1
ATOM 1556 N N . ALA B 1 79 ? 6.688 22.641 -7.242 1 96.44 79 ALA B N 1
ATOM 1557 C CA . ALA B 1 79 ? 7.586 23.172 -6.219 1 96.44 79 ALA B CA 1
ATOM 1558 C C . ALA B 1 79 ? 7.898 22.109 -5.16 1 96.44 79 ALA B C 1
ATOM 1560 O O . ALA B 1 79 ? 9.008 22.062 -4.633 1 96.44 79 ALA B O 1
ATOM 1561 N N . TYR B 1 80 ? 6.887 21.203 -4.895 1 97.56 80 TYR B N 1
ATOM 1562 C CA . TYR B 1 80 ? 7.062 20.234 -3.818 1 97.56 80 TYR B CA 1
ATOM 1563 C C . TYR B 1 80 ? 7.316 18.844 -4.375 1 97.56 80 TYR B C 1
ATOM 1565 O O . TYR B 1 80 ? 7.434 17.875 -3.619 1 97.56 80 TYR B O 1
ATOM 1573 N N . GLY B 1 81 ? 7.328 18.703 -5.645 1 96.44 81 GLY B N 1
ATOM 1574 C CA . GLY B 1 81 ? 7.625 17.422 -6.262 1 96.44 81 GLY B CA 1
ATOM 1575 C C . GLY B 1 81 ? 6.547 16.391 -6.027 1 96.44 81 GLY B C 1
ATOM 1576 O O . GLY B 1 81 ? 6.848 15.227 -5.734 1 96.44 81 GLY B O 1
ATOM 1577 N N . VAL B 1 82 ? 5.305 16.766 -6.137 1 96.06 82 VAL B N 1
ATOM 1578 C CA . VAL B 1 82 ? 4.188 15.859 -5.898 1 96.06 82 VAL B CA 1
ATOM 1579 C C . VAL B 1 82 ? 3.965 14.977 -7.125 1 96.06 82 VAL B C 1
ATOM 1581 O O . VAL B 1 82 ? 3.652 15.477 -8.211 1 96.06 82 VAL B O 1
ATOM 1584 N N . GLU B 1 83 ? 4.078 13.711 -6.934 1 91.56 83 GLU B N 1
ATOM 1585 C CA . GLU B 1 83 ? 3.916 12.758 -8.031 1 91.56 83 GLU B CA 1
ATOM 1586 C C . GLU B 1 83 ? 2.697 11.867 -7.812 1 91.56 83 GLU B C 1
ATOM 1588 O O . GLU B 1 83 ? 2.09 11.391 -8.773 1 91.56 83 GLU B O 1
ATOM 1593 N N . TYR B 1 84 ? 2.371 11.609 -6.617 1 93.25 84 TYR B N 1
ATOM 1594 C CA . TYR B 1 84 ? 1.247 10.773 -6.219 1 93.25 84 TYR B CA 1
ATOM 1595 C C . TYR B 1 84 ? 0.382 11.477 -5.18 1 93.25 84 TYR B C 1
ATOM 1597 O O . TYR B 1 84 ? 0.848 12.383 -4.484 1 93.25 84 TYR B O 1
ATOM 1605 N N . ILE B 1 85 ? -0.864 11.125 -5.207 1 95.44 85 ILE B N 1
ATOM 1606 C CA . ILE B 1 85 ? -1.749 11.656 -4.176 1 95.44 85 ILE B CA 1
ATOM 1607 C C . ILE B 1 85 ? -2.465 10.508 -3.467 1 95.44 85 ILE B C 1
ATOM 1609 O O . ILE B 1 85 ? -2.699 9.453 -4.062 1 95.44 85 ILE B O 1
ATOM 1613 N N . PRO B 1 86 ? -2.635 10.773 -2.193 1 96.94 86 PRO B N 1
ATOM 1614 C CA . PRO B 1 86 ? -2.324 11.961 -1.399 1 96.94 86 PRO B CA 1
ATOM 1615 C C . PRO B 1 86 ? -0.833 12.109 -1.11 1 96.94 86 PRO B C 1
ATOM 1617 O O . PRO B 1 86 ? -0.121 11.102 -1.007 1 96.94 86 PRO B O 1
ATOM 1620 N N . THR B 1 87 ? -0.397 13.258 -1.125 1 98.12 87 THR B N 1
ATOM 1621 C CA . THR B 1 87 ? 0.877 13.672 -0.548 1 98.12 87 THR B CA 1
ATOM 1622 C C . THR B 1 87 ? 0.664 14.711 0.547 1 98.12 87 THR B C 1
ATOM 1624 O O . THR B 1 87 ? -0.148 15.625 0.391 1 98.12 87 THR B O 1
ATOM 1627 N N . VAL B 1 88 ? 1.317 14.516 1.653 1 98.75 88 VAL B N 1
ATOM 1628 C CA . VAL B 1 88 ? 1.264 15.477 2.75 1 98.75 88 VAL B CA 1
ATOM 1629 C C . VAL B 1 88 ? 2.68 15.898 3.137 1 98.75 88 VAL B C 1
ATOM 1631 O O . VAL B 1 88 ? 3.533 15.055 3.408 1 98.75 88 VAL B O 1
ATOM 1634 N N . VAL B 1 89 ? 2.875 17.172 3.105 1 98.69 89 VAL B N 1
ATOM 1635 C CA . VAL B 1 89 ? 4.137 17.75 3.572 1 98.69 89 VAL B CA 1
ATOM 1636 C C . VAL B 1 89 ? 3.912 18.5 4.883 1 98.69 89 VAL B C 1
ATOM 1638 O O . VAL B 1 89 ? 2.941 19.25 5.02 1 98.69 89 VAL B O 1
ATOM 1641 N N . VAL B 1 90 ? 4.715 18.25 5.863 1 98.88 90 VAL B N 1
ATOM 1642 C CA . 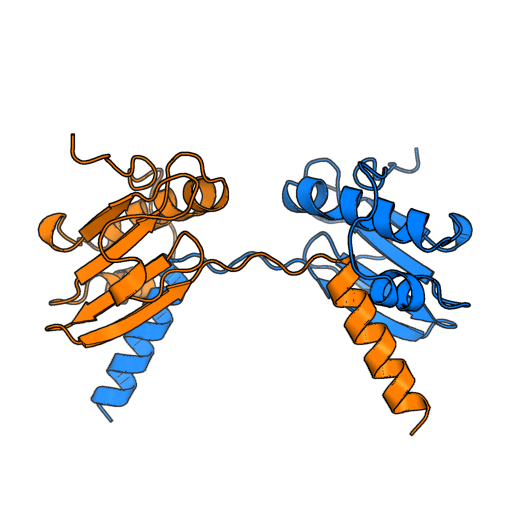VAL B 1 90 ? 4.668 18.953 7.145 1 98.88 90 VAL B CA 1
ATOM 1643 C C . VAL B 1 90 ? 5.867 19.891 7.27 1 98.88 90 VAL B C 1
ATOM 1645 O O . VAL B 1 90 ? 7.016 19.469 7.098 1 98.88 90 VAL B O 1
ATOM 1648 N N . GLU B 1 91 ? 5.566 21.125 7.543 1 98.5 91 GLU B N 1
ATOM 1649 C CA . GLU B 1 91 ? 6.641 22.094 7.688 1 98.5 91 GLU B CA 1
ATOM 1650 C C . GLU B 1 91 ? 6.602 22.75 9.062 1 98.5 91 GLU B C 1
ATOM 1652 O O . GLU B 1 91 ? 5.535 22.875 9.672 1 98.5 91 GLU B O 1
ATOM 1657 N N . ARG B 1 92 ? 7.723 23.109 9.508 1 97.19 92 ARG B N 1
ATOM 1658 C CA . ARG B 1 92 ? 7.941 23.969 10.664 1 97.19 92 ARG B CA 1
ATOM 1659 C C . ARG B 1 92 ? 8.805 25.172 10.305 1 97.19 92 ARG B C 1
ATOM 1661 O O . ARG B 1 92 ? 9.969 25.016 9.922 1 97.19 92 ARG B O 1
ATOM 1668 N N . ALA B 1 93 ? 8.242 26.344 10.375 1 94.06 93 ALA B N 1
ATOM 1669 C CA . ALA B 1 93 ? 8.977 27.562 10.047 1 94.06 93 ALA B CA 1
ATOM 1670 C C . ALA B 1 93 ? 9.547 27.484 8.633 1 94.06 93 ALA B C 1
ATOM 1672 O O . ALA B 1 93 ? 10.727 27.797 8.422 1 94.06 93 ALA B O 1
ATOM 1673 N N . GLY B 1 94 ? 8.852 26.891 7.738 1 93.38 94 GLY B N 1
ATOM 1674 C CA . GLY B 1 94 ? 9.219 26.875 6.332 1 93.38 94 GLY B CA 1
ATOM 1675 C C . GLY B 1 94 ? 10.133 25.734 5.957 1 93.38 94 GLY B C 1
ATOM 1676 O O . GLY B 1 94 ? 10.469 25.547 4.785 1 93.38 94 GLY B O 1
ATOM 1677 N N . GLU B 1 95 ? 10.469 24.922 6.949 1 95.44 95 GLU B N 1
ATOM 1678 C CA . GLU B 1 95 ? 11.32 23.766 6.707 1 95.44 95 GLU B CA 1
ATOM 1679 C C . GLU B 1 95 ? 10.523 22.469 6.762 1 95.44 95 GLU B C 1
ATOM 1681 O O . GLU B 1 95 ? 9.742 22.25 7.688 1 95.44 95 GLU B O 1
ATOM 1686 N N . GLU B 1 96 ? 10.75 21.625 5.797 1 97.62 96 GLU B N 1
ATOM 1687 C CA . GLU B 1 96 ? 10.078 20.328 5.793 1 97.62 96 GLU B CA 1
ATOM 1688 C C . GLU B 1 96 ? 10.586 19.438 6.922 1 97.62 96 GLU B C 1
ATOM 1690 O O . GLU B 1 96 ? 11.797 19.234 7.055 1 97.62 96 GLU B O 1
ATOM 1695 N N . VAL B 1 97 ? 9.648 18.875 7.711 1 97.25 97 VAL B N 1
ATOM 1696 C CA . VAL B 1 97 ? 10.07 18.016 8.812 1 97.25 97 VAL B CA 1
ATOM 1697 C C . VAL B 1 97 ? 9.578 16.594 8.578 1 97.25 97 VAL B C 1
ATOM 1699 O O . VAL B 1 97 ? 10.07 15.648 9.203 1 97.25 97 VAL B O 1
ATOM 1702 N N . ALA B 1 98 ? 8.57 16.406 7.742 1 97.94 98 ALA B N 1
ATOM 1703 C CA . ALA B 1 98 ? 8.039 15.102 7.387 1 97.94 98 ALA B CA 1
ATOM 1704 C C . ALA B 1 98 ? 7.223 15.164 6.102 1 97.94 98 ALA B C 1
ATOM 1706 O O . ALA B 1 98 ? 6.781 16.25 5.691 1 97.94 98 ALA B O 1
ATOM 1707 N N . ARG B 1 99 ? 7.039 14.055 5.469 1 97.75 99 ARG B N 1
ATOM 1708 C CA . ARG B 1 99 ? 6.172 13.961 4.301 1 97.75 99 ARG B CA 1
ATOM 1709 C C . ARG B 1 99 ? 5.602 12.547 4.16 1 97.75 99 ARG B C 1
ATOM 1711 O O . ARG B 1 99 ? 6.266 11.57 4.508 1 97.75 99 ARG B O 1
ATOM 1718 N N . PHE B 1 100 ? 4.488 12.438 3.721 1 98 100 PHE B N 1
ATOM 1719 C CA . PHE B 1 100 ? 3.826 11.211 3.285 1 98 100 PHE B CA 1
ATOM 1720 C C . PHE B 1 100 ? 3.533 11.258 1.79 1 98 100 PHE B C 1
ATOM 1722 O O . PHE B 1 100 ? 2.979 12.234 1.289 1 98 100 PHE B O 1
ATOM 1729 N N . VAL B 1 101 ? 3.994 10.297 1.051 1 95.44 101 VAL B N 1
ATOM 1730 C CA . VAL B 1 101 ? 3.689 10.148 -0.368 1 95.44 101 VAL B CA 1
ATOM 1731 C C . VAL B 1 101 ? 2.949 8.828 -0.603 1 95.44 101 VAL B C 1
ATOM 1733 O O . VAL B 1 101 ? 3.441 7.758 -0.242 1 95.44 101 VAL B O 1
ATOM 1736 N N . GLU B 1 102 ? 1.753 9.031 -1.118 1 91.81 102 GLU B N 1
ATOM 1737 C CA . GLU B 1 102 ? 1.021 7.84 -1.524 1 91.81 102 GLU B CA 1
ATOM 1738 C C . GLU B 1 102 ? 1.826 7.012 -2.523 1 91.81 102 GLU B C 1
ATOM 1740 O O . GLU B 1 102 ? 2.504 7.566 -3.393 1 91.81 102 GLU B O 1
ATOM 1745 N N . GLU B 1 103 ? 1.877 5.777 -2.318 1 82.5 103 GLU B N 1
ATOM 1746 C CA . GLU B 1 103 ? 2.506 4.887 -3.289 1 82.5 103 GLU B CA 1
ATOM 1747 C C . GLU B 1 103 ? 1.521 3.838 -3.795 1 82.5 103 GLU B C 1
ATOM 1749 O O . GLU B 1 103 ? 0.652 3.381 -3.049 1 82.5 103 GLU B O 1
ATOM 1754 N N . GLU B 1 104 ? 1.582 3.799 -5.059 1 74.56 104 GLU B N 1
ATOM 1755 C CA . GLU B 1 104 ? 0.824 2.688 -5.629 1 74.56 104 GLU B CA 1
ATOM 1756 C C . GLU B 1 104 ? 1.426 1.345 -5.223 1 74.56 104 GLU B C 1
ATOM 1758 O O . GLU B 1 104 ? 2.643 1.16 -5.285 1 74.56 104 GLU B O 1
ATOM 1763 N N . PRO B 1 105 ? 0.604 0.599 -4.715 1 76.31 105 PRO B N 1
ATOM 1764 C CA . PRO B 1 105 ? 1.166 -0.717 -4.402 1 76.31 105 PRO B CA 1
ATOM 1765 C C . PRO B 1 105 ? 1.729 -1.426 -5.633 1 76.31 105 PRO B C 1
ATOM 1767 O O . PRO B 1 105 ? 1.206 -1.26 -6.738 1 76.31 105 PRO B O 1
ATOM 1770 N N . GLU B 1 106 ? 2.887 -1.94 -5.508 1 87.56 106 GLU B N 1
ATOM 1771 C CA . GLU B 1 106 ? 3.414 -2.779 -6.578 1 87.56 106 GLU B CA 1
ATOM 1772 C C . GLU B 1 106 ? 2.473 -3.939 -6.887 1 87.56 106 GLU B C 1
ATOM 1774 O O . GLU B 1 106 ? 2.041 -4.652 -5.98 1 87.56 106 GLU B O 1
ATOM 1779 N N . PRO B 1 107 ? 2.115 -4.055 -8.172 1 92.94 107 PRO B N 1
ATOM 1780 C CA . PRO B 1 107 ? 1.27 -5.199 -8.516 1 92.94 107 PRO B CA 1
ATOM 1781 C C . PRO B 1 107 ? 1.875 -6.531 -8.086 1 92.94 107 PRO B C 1
ATOM 1783 O O . PRO B 1 107 ? 3.092 -6.719 -8.172 1 92.94 107 PRO B O 1
ATOM 1786 N N . ILE B 1 108 ? 1.038 -7.488 -7.672 1 96.81 108 ILE B N 1
ATOM 1787 C CA . ILE B 1 108 ? 1.473 -8.781 -7.168 1 96.81 108 ILE B CA 1
ATOM 1788 C C . ILE B 1 108 ? 2.381 -9.461 -8.188 1 96.81 108 ILE B C 1
ATOM 1790 O O . ILE B 1 108 ? 3.441 -9.984 -7.84 1 96.81 108 ILE B O 1
ATOM 1794 N N . ALA B 1 109 ? 1.947 -9.344 -9.469 1 97.81 109 ALA B N 1
ATOM 1795 C CA . ALA B 1 109 ? 2.682 -10.016 -10.531 1 97.81 109 ALA B CA 1
ATOM 1796 C C . ALA B 1 109 ? 4.105 -9.477 -10.648 1 97.81 109 ALA B C 1
ATOM 1798 O O . ALA B 1 109 ? 5.066 -10.25 -10.719 1 97.81 109 ALA B O 1
ATOM 1799 N N . GLU B 1 110 ? 4.223 -8.203 -10.594 1 97.5 110 GLU B N 1
ATOM 1800 C CA . GLU B 1 110 ? 5.535 -7.582 -10.727 1 97.5 110 GLU B CA 1
ATOM 1801 C C . GLU B 1 110 ? 6.402 -7.852 -9.5 1 97.5 110 GLU B C 1
ATOM 1803 O O . GLU B 1 110 ? 7.598 -8.117 -9.625 1 97.5 110 GLU B O 1
ATOM 1808 N N . TYR B 1 111 ? 5.785 -7.777 -8.406 1 97.19 111 TYR B N 1
ATOM 1809 C CA . TYR B 1 111 ? 6.488 -8.023 -7.148 1 97.19 111 TYR B CA 1
ATOM 1810 C C . TYR B 1 111 ? 7.062 -9.43 -7.109 1 97.19 111 TYR B C 1
ATOM 1812 O O . TYR B 1 111 ? 8.25 -9.617 -6.844 1 97.19 111 TYR B O 1
ATOM 1820 N N . LEU B 1 112 ? 6.258 -10.406 -7.434 1 98.5 112 LEU B N 1
ATOM 1821 C CA . LEU B 1 112 ? 6.68 -11.805 -7.383 1 98.5 112 LEU B CA 1
ATOM 1822 C C . LEU B 1 112 ? 7.699 -12.109 -8.477 1 98.5 112 LEU B C 1
ATOM 1824 O O . LEU B 1 112 ? 8.68 -12.82 -8.234 1 98.5 112 LEU B O 1
ATOM 1828 N N . ALA B 1 113 ? 7.473 -11.523 -9.602 1 98.44 113 ALA B N 1
ATOM 1829 C CA . ALA B 1 113 ? 8.391 -11.75 -10.711 1 98.44 113 ALA B CA 1
ATOM 1830 C C . ALA B 1 113 ? 9.805 -11.305 -10.352 1 98.44 113 ALA B C 1
ATOM 1832 O O . ALA B 1 113 ? 10.781 -12.016 -10.633 1 98.44 113 ALA B O 1
ATOM 1833 N N . ALA B 1 114 ? 9.883 -10.18 -9.773 1 97.75 114 ALA B N 1
ATOM 1834 C CA . ALA B 1 114 ? 11.188 -9.648 -9.391 1 97.75 114 ALA B CA 1
ATOM 1835 C C . ALA B 1 114 ? 11.891 -10.57 -8.398 1 97.75 114 ALA B C 1
ATOM 1837 O O . ALA B 1 114 ? 13.086 -10.828 -8.516 1 97.75 114 ALA B O 1
ATOM 1838 N N . ARG B 1 115 ? 11.148 -11.07 -7.438 1 97.44 115 ARG B N 1
ATOM 1839 C CA . ARG B 1 115 ? 11.711 -11.922 -6.398 1 97.44 115 ARG B CA 1
ATOM 1840 C C . ARG B 1 115 ? 12.094 -13.289 -6.957 1 97.44 115 ARG B C 1
ATOM 1842 O O . ARG B 1 115 ? 13.117 -13.859 -6.582 1 97.44 115 ARG B O 1
ATOM 1849 N N . ILE B 1 116 ? 11.266 -13.805 -7.883 1 97.81 116 ILE B N 1
ATOM 1850 C CA . ILE B 1 116 ? 11.562 -15.07 -8.547 1 97.81 116 ILE B CA 1
ATOM 1851 C C . ILE B 1 116 ? 12.852 -14.938 -9.359 1 97.81 116 ILE B C 1
ATOM 1853 O O . ILE B 1 116 ? 13.742 -15.781 -9.258 1 97.81 116 ILE B O 1
ATOM 1857 N N . ALA B 1 117 ? 12.945 -13.852 -10.07 1 96.62 117 ALA B N 1
ATOM 1858 C CA . ALA B 1 117 ? 14.109 -13.617 -10.906 1 96.62 117 ALA B CA 1
ATOM 1859 C C . ALA B 1 117 ? 15.375 -13.461 -10.062 1 96.62 117 ALA B C 1
ATOM 1861 O O . ALA B 1 117 ? 16.438 -13.984 -10.414 1 96.62 117 ALA B O 1
ATOM 1862 N N . GLU B 1 118 ? 15.242 -12.734 -9 1 95.25 118 GLU B N 1
ATOM 1863 C CA . GLU B 1 118 ? 16.375 -12.523 -8.102 1 95.25 118 GLU B CA 1
ATOM 1864 C C . GLU B 1 118 ? 16.875 -13.844 -7.523 1 95.25 118 GLU B C 1
ATOM 1866 O O . GLU B 1 118 ? 18.078 -14.062 -7.434 1 95.25 118 GLU B O 1
ATOM 1871 N N . ARG B 1 119 ? 15.938 -14.641 -7.117 1 92.88 119 ARG B N 1
ATOM 1872 C CA . ARG B 1 119 ? 16.297 -15.938 -6.559 1 92.88 119 ARG B CA 1
ATOM 1873 C C . ARG B 1 119 ? 17.016 -16.797 -7.59 1 92.88 119 ARG B C 1
ATOM 1875 O O . ARG B 1 119 ? 18 -17.469 -7.266 1 92.88 119 ARG B O 1
ATOM 1882 N N . ASP B 1 120 ? 16.516 -16.75 -8.766 1 92.5 120 ASP B N 1
ATOM 1883 C CA . ASP B 1 120 ? 17.141 -17.531 -9.836 1 92.5 120 ASP B CA 1
ATOM 1884 C C . ASP B 1 120 ? 18.547 -17.047 -10.117 1 92.5 120 ASP B C 1
ATOM 1886 O O . ASP B 1 120 ? 19.453 -17.859 -10.391 1 92.5 120 ASP B O 1
ATOM 1890 N N . GLU B 1 121 ? 18.75 -15.766 -10.086 1 90.38 121 GLU B N 1
ATOM 1891 C CA . GLU B 1 121 ? 20.078 -15.203 -10.297 1 90.38 121 GLU B CA 1
ATOM 1892 C C . GLU B 1 121 ? 21.031 -15.625 -9.188 1 90.38 121 GLU B C 1
ATOM 1894 O O . GLU B 1 121 ? 22.203 -15.938 -9.445 1 90.38 121 GLU B O 1
ATOM 1899 N N . ARG B 1 122 ? 20.516 -15.703 -8.008 1 89.31 122 ARG B N 1
ATOM 1900 C CA . ARG B 1 122 ? 21.344 -16.078 -6.867 1 89.31 122 ARG B CA 1
ATOM 1901 C C . ARG B 1 122 ? 21.672 -17.562 -6.898 1 89.31 122 ARG B C 1
ATOM 1903 O O . ARG B 1 122 ? 22.75 -17.969 -6.473 1 89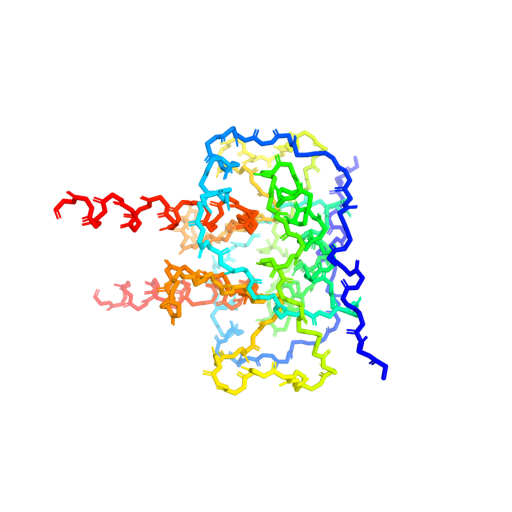.31 122 ARG B O 1
ATOM 1910 N N . ALA B 1 123 ? 20.75 -18.391 -7.395 1 85.12 123 ALA B N 1
ATOM 1911 C CA . ALA B 1 123 ? 20.969 -19.828 -7.484 1 85.12 123 ALA B CA 1
ATOM 1912 C C . ALA B 1 123 ? 21.953 -20.172 -8.594 1 85.12 123 ALA B C 1
ATOM 1914 O O . ALA B 1 123 ? 22.609 -21.219 -8.555 1 85.12 123 ALA B O 1
ATOM 1915 N N . GLN B 1 124 ? 21.984 -19.281 -9.562 1 79.5 124 GLN B N 1
ATOM 1916 C CA . GLN B 1 124 ? 22.906 -19.516 -10.664 1 79.5 124 GLN B CA 1
ATOM 1917 C C . GLN B 1 124 ? 24.312 -18.984 -10.32 1 79.5 124 GLN B C 1
ATOM 1919 O O . GLN B 1 124 ? 25.297 -19.391 -10.945 1 79.5 124 GLN B O 1
ATOM 1924 N N . ALA B 1 125 ? 24.438 -18.234 -9.32 1 72 125 ALA B N 1
ATOM 1925 C CA . ALA B 1 125 ? 25.75 -17.734 -8.914 1 72 125 ALA B CA 1
ATOM 1926 C C . ALA B 1 125 ? 26.406 -18.688 -7.926 1 72 125 ALA B C 1
ATOM 1928 O O . ALA B 1 125 ? 25.734 -19.469 -7.254 1 72 125 ALA B O 1
#

pLDDT: mean 93.44, std 8.99, range [35.41, 98.88]

Secondary structure (DSSP, 8-state):
-----GGGS--S---S-HHHHHHHT-TTEEEEEEE-SS-HHHHHHHHHHHHHHHHTT--GGGEEEEE--TT---TTHHHHT--SSSEEEEEETTEEEEEEE--PPPPHHHHHHHHHHHHHHHHH-/-----GGGS--S---S-HHHHHHHT-TTEEEEEEE-SS-HHHHHHHHHHHHHHHHTT--GGGEEEEE--TT---TTHHHHT--SSSEEEEEETTEEEEEEE--PPPPHHHHHHHHHHHHHHHHH-

Foldseek 3Di:
DQPDACLQAADDADPDDVVLLCVLLDPQKAKEWEEEPPDPVSNVPNNNVNNSCVVSVPDPVRYHYWYADPVRDTPCCVVVVQDAPGKMFMDGPRHTDDMDHDDDDDDPVVVVVVVVVVVVVVVVD/DQPDACLQAADDADPDDVVLLCVLLDPQKAKEWEEEPPDPVSNVPNNNVNNSCVVSVPDPVRYHYWYADPVRDTPCCVVVVADAPGKMFMDGPRHTDDMDHDDDDDDPVVVVVVVVVVVVVVVVD

Sequence (250 aa):
MTETLETMDPTGTWDGDDEVLAALGREGLTYMVWGADWCGDCRGQLPAFAAALEAAGVPDERIERYPVDDDKHGEGVDAYGVEYIPTVVVERAGEEVARFVEEEPEPIAEYLAARIAERDERAQAMTETLETMDPTGTWDGDDEVLAALGREGLTYMVWGADWCGDCRGQLPAFAAALEAAGVPDERIERYPVDDDKHGEGVDAYGVEYIPTVVVERAGEEVARFVEEEPEPIAEYLAARIAERDERAQA